Protein AF-A0A960ZBG9-F1 (afdb_monomer_lite)

Structure (mmCIF, N/CA/C/O backbone):
data_AF-A0A960ZBG9-F1
#
_entry.id   AF-A0A960ZBG9-F1
#
loop_
_atom_site.group_PDB
_atom_site.id
_atom_site.type_symbol
_atom_site.label_atom_id
_atom_site.label_alt_id
_atom_site.label_comp_id
_atom_site.label_asym_id
_atom_site.label_entity_id
_atom_site.label_seq_id
_atom_site.pdbx_PDB_ins_code
_atom_site.Cartn_x
_atom_site.Cartn_y
_atom_site.Cartn_z
_atom_site.occupancy
_atom_site.B_iso_or_equiv
_atom_site.auth_seq_id
_atom_site.auth_comp_id
_atom_site.auth_asym_id
_atom_site.auth_atom_id
_atom_site.pdbx_PDB_model_num
ATOM 1 N N . VAL A 1 1 ? 1.446 2.547 -16.700 1.00 69.19 1 VAL A N 1
ATOM 2 C CA . VAL A 1 1 ? 2.436 2.723 -15.596 1.00 69.19 1 VAL A CA 1
ATOM 3 C C . VAL A 1 1 ? 3.839 2.289 -16.000 1.00 69.19 1 VAL A C 1
ATOM 5 O O . VAL A 1 1 ? 4.696 3.155 -16.062 1.00 69.19 1 VAL A O 1
ATOM 8 N N . ALA A 1 2 ? 4.109 1.004 -16.275 1.00 80.00 2 ALA A N 1
ATOM 9 C CA . ALA A 1 2 ? 5.436 0.586 -16.768 1.00 80.00 2 ALA A CA 1
ATOM 10 C C . ALA A 1 2 ? 5.787 1.294 -18.090 1.00 80.00 2 ALA A C 1
ATOM 12 O O . ALA A 1 2 ? 6.901 1.742 -18.297 1.00 80.00 2 ALA A O 1
ATOM 13 N N . ASP A 1 3 ? 4.760 1.473 -18.903 1.00 75.12 3 ASP A N 1
ATOM 14 C CA . ASP A 1 3 ? 4.672 2.195 -20.172 1.00 75.12 3 ASP A CA 1
ATOM 15 C C . ASP A 1 3 ? 5.056 3.679 -20.002 1.00 75.12 3 ASP A C 1
ATOM 17 O O . ASP A 1 3 ? 5.880 4.193 -20.746 1.00 75.12 3 ASP A O 1
ATOM 21 N N . VAL A 1 4 ? 4.568 4.333 -18.939 1.00 78.12 4 VAL A N 1
ATOM 22 C CA . VAL A 1 4 ? 4.929 5.718 -18.570 1.00 78.12 4 VAL A CA 1
ATOM 23 C C . VAL A 1 4 ? 6.399 5.813 -18.145 1.00 78.12 4 VAL A C 1
ATOM 25 O O . VAL A 1 4 ? 7.110 6.728 -18.550 1.00 78.12 4 VAL A O 1
ATOM 28 N N . PHE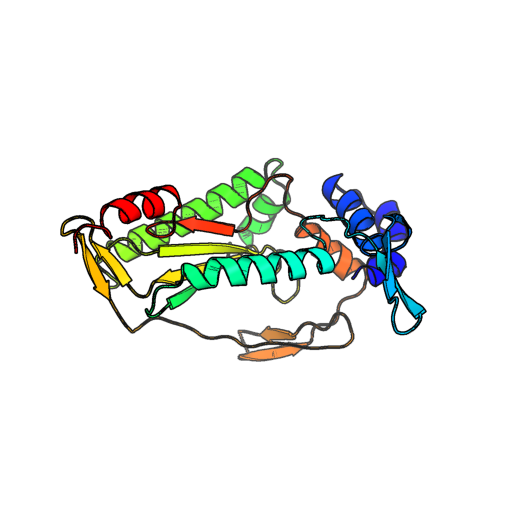 A 1 5 ? 6.896 4.831 -17.387 1.00 85.25 5 PHE A N 1
ATOM 29 C CA . PHE A 1 5 ? 8.320 4.745 -17.048 1.00 85.25 5 PHE A CA 1
ATOM 30 C C . PHE A 1 5 ? 9.215 4.355 -18.236 1.00 85.25 5 PHE A C 1
ATOM 32 O O . PHE A 1 5 ? 10.405 4.642 -18.199 1.00 85.25 5 PHE A O 1
ATOM 39 N N . ASN A 1 6 ? 8.676 3.723 -19.279 1.00 83.75 6 ASN A N 1
ATOM 40 C CA . ASN A 1 6 ? 9.404 3.458 -20.520 1.00 83.75 6 ASN A CA 1
ATOM 41 C C . ASN A 1 6 ? 9.423 4.682 -21.447 1.00 83.75 6 ASN A C 1
ATOM 43 O O . ASN A 1 6 ? 10.407 4.868 -22.150 1.00 83.75 6 ASN A O 1
ATOM 47 N N . ALA A 1 7 ? 8.372 5.508 -21.435 1.00 76.44 7 ALA A N 1
ATOM 48 C CA . ALA A 1 7 ? 8.276 6.718 -22.253 1.00 76.44 7 ALA A CA 1
ATOM 49 C C . ALA A 1 7 ? 9.038 7.923 -21.668 1.00 76.44 7 ALA A C 1
ATOM 51 O O . ALA A 1 7 ? 9.590 8.715 -22.423 1.00 76.44 7 ALA A O 1
ATOM 52 N N . SER A 1 8 ? 9.062 8.077 -20.337 1.00 80.00 8 SER A N 1
ATOM 53 C CA . SER A 1 8 ? 9.605 9.283 -19.679 1.00 80.00 8 SER A CA 1
ATOM 54 C C . SER A 1 8 ? 10.489 8.994 -18.459 1.00 80.00 8 SER A C 1
ATOM 56 O O . SER A 1 8 ? 10.972 9.923 -17.817 1.00 80.00 8 SER A O 1
ATOM 58 N N . GLY A 1 9 ? 10.701 7.724 -18.094 1.00 81.19 9 GLY A N 1
ATOM 59 C CA . GLY A 1 9 ? 11.408 7.370 -16.858 1.00 81.19 9 GLY A CA 1
ATOM 60 C C . GLY A 1 9 ? 12.891 7.734 -16.861 1.00 81.19 9 GLY A C 1
ATOM 61 O O . GLY A 1 9 ? 13.383 8.197 -15.837 1.00 81.19 9 GLY A O 1
ATOM 62 N N . ASP A 1 10 ? 13.590 7.566 -17.986 1.00 87.81 10 ASP A N 1
ATOM 63 C CA . ASP A 1 10 ? 15.030 7.848 -18.078 1.00 87.81 10 ASP A CA 1
ATOM 64 C C . ASP A 1 10 ? 15.315 9.354 -17.992 1.00 87.81 10 ASP A C 1
ATOM 66 O O . ASP A 1 10 ? 16.026 9.786 -17.086 1.00 87.81 10 ASP A O 1
ATOM 70 N N . ALA A 1 11 ? 14.633 10.168 -18.807 1.00 86.00 11 ALA A N 1
ATOM 71 C CA . ALA A 1 11 ? 14.693 11.630 -18.720 1.00 86.00 11 ALA A CA 1
ATOM 72 C C . ALA A 1 11 ? 14.321 12.152 -17.315 1.00 86.00 11 ALA A C 1
ATOM 74 O O . ALA A 1 11 ? 14.941 13.089 -16.807 1.00 86.00 11 ALA A O 1
ATOM 75 N N . TYR A 1 12 ? 13.357 11.516 -16.635 1.00 83.94 12 TYR A N 1
ATOM 76 C CA . TYR A 1 12 ? 13.023 11.866 -15.254 1.00 83.94 12 TYR A CA 1
ATOM 77 C C . TYR A 1 12 ? 14.160 11.528 -14.270 1.00 83.94 12 TYR A C 1
ATOM 79 O O . TYR A 1 12 ? 14.433 12.325 -13.372 1.00 83.94 12 TYR A O 1
ATOM 87 N N . ILE A 1 13 ? 14.835 10.380 -14.429 1.00 89.12 13 ILE A N 1
ATOM 88 C CA . ILE A 1 13 ? 15.981 9.953 -13.600 1.00 89.12 13 ILE A CA 1
ATOM 89 C C . ILE A 1 13 ? 17.200 10.867 -13.792 1.00 89.12 13 ILE A C 1
ATOM 91 O O . ILE A 1 13 ? 17.934 11.095 -12.830 1.00 89.12 13 ILE A O 1
ATOM 95 N N . GLU A 1 14 ? 17.423 11.376 -15.004 1.00 88.75 14 GLU A N 1
ATOM 96 C CA . GLU A 1 14 ? 18.525 12.294 -15.320 1.00 88.75 14 GLU A CA 1
ATOM 97 C C . GLU A 1 14 ? 18.308 13.681 -14.699 1.00 88.75 14 GLU A C 1
ATOM 99 O O . GLU A 1 14 ? 19.221 14.240 -14.091 1.00 88.75 14 GLU A O 1
ATOM 104 N N . ASN A 1 15 ? 17.082 14.209 -14.781 1.00 87.00 15 ASN A N 1
ATOM 105 C CA . ASN A 1 15 ? 16.757 15.557 -14.308 1.00 87.00 15 ASN A CA 1
ATOM 106 C C . ASN A 1 15 ? 16.434 15.647 -12.799 1.00 87.00 15 ASN A C 1
ATOM 108 O O . ASN A 1 15 ? 16.382 16.750 -12.255 1.00 87.00 15 ASN A O 1
ATOM 112 N N . HIS A 1 16 ? 16.237 14.523 -12.091 1.00 85.25 16 HIS A N 1
ATOM 113 C CA . HIS A 1 16 ? 15.811 14.524 -10.683 1.00 85.25 16 HIS A CA 1
ATOM 114 C C . HIS A 1 16 ? 16.675 13.653 -9.759 1.00 85.25 16 HIS A C 1
ATOM 116 O O . HIS A 1 16 ? 16.990 12.497 -10.037 1.00 85.25 16 HIS A O 1
ATOM 122 N N . ARG A 1 17 ? 16.971 14.173 -8.559 1.00 85.81 17 ARG A N 1
ATOM 123 C CA . ARG A 1 17 ? 17.584 13.384 -7.477 1.00 85.81 17 ARG A CA 1
ATOM 124 C C . ARG A 1 17 ? 16.552 12.425 -6.872 1.00 85.81 17 ARG A C 1
ATOM 126 O O . ARG A 1 17 ? 15.575 12.868 -6.275 1.00 85.81 17 ARG A O 1
ATOM 133 N N . LEU A 1 18 ? 16.805 11.123 -6.994 1.00 85.31 18 LEU A N 1
ATOM 134 C CA . LEU A 1 18 ? 15.946 10.040 -6.500 1.00 85.31 18 LEU A CA 1
ATOM 135 C C . LEU A 1 18 ? 16.613 9.231 -5.383 1.00 85.31 18 LEU A C 1
ATOM 137 O O . LEU A 1 18 ? 17.832 9.052 -5.384 1.00 85.31 18 LEU A O 1
ATOM 141 N N . SER A 1 19 ? 15.809 8.666 -4.477 1.00 84.25 19 SER A N 1
ATOM 142 C CA . SER A 1 19 ? 16.274 7.624 -3.552 1.00 84.25 19 SER A CA 1
ATOM 143 C C . SER A 1 19 ? 16.589 6.318 -4.295 1.00 84.25 19 SER A C 1
ATOM 145 O O . SER A 1 19 ? 16.096 6.067 -5.402 1.00 84.25 19 SER A O 1
ATOM 147 N N . CYS A 1 20 ? 17.378 5.438 -3.671 1.00 86.00 20 CYS A N 1
ATOM 148 C CA . CYS A 1 20 ? 17.663 4.123 -4.240 1.00 86.00 20 CYS A CA 1
ATOM 149 C C . CYS A 1 20 ? 16.397 3.254 -4.356 1.00 86.00 20 CYS A C 1
ATOM 151 O O . CYS A 1 20 ? 16.253 2.529 -5.339 1.00 86.00 20 CYS A O 1
ATOM 153 N N . GLU A 1 21 ? 15.431 3.368 -3.435 1.00 83.88 21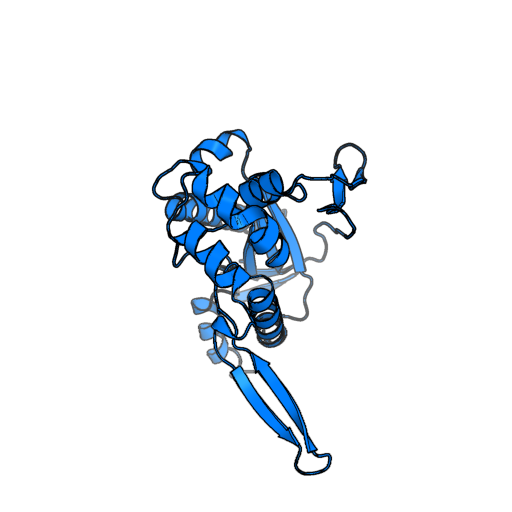 GLU A N 1
ATOM 154 C CA . GLU A 1 21 ? 14.130 2.697 -3.556 1.00 83.88 21 GLU A CA 1
ATOM 155 C C . GLU A 1 21 ? 13.264 3.272 -4.679 1.00 83.88 21 GLU A C 1
ATOM 157 O O . GLU A 1 21 ? 12.524 2.515 -5.306 1.00 83.88 21 GLU A O 1
ATOM 162 N N . GLN A 1 22 ? 13.340 4.581 -4.939 1.00 86.06 22 GLN A N 1
ATOM 163 C CA . GLN A 1 22 ? 12.615 5.228 -6.036 1.00 86.06 22 GLN A CA 1
ATOM 164 C C . GLN A 1 22 ? 13.167 4.785 -7.393 1.00 86.06 22 GLN A C 1
ATOM 166 O O . GLN A 1 22 ? 12.404 4.271 -8.210 1.00 86.06 22 GLN A O 1
ATOM 171 N N . ARG A 1 23 ? 14.489 4.881 -7.604 1.00 89.12 23 ARG A N 1
ATOM 172 C CA . ARG A 1 23 ? 15.145 4.394 -8.830 1.00 89.12 23 ARG A CA 1
ATOM 173 C C . ARG A 1 23 ? 14.877 2.899 -9.047 1.00 89.12 23 ARG A C 1
ATOM 175 O O . ARG A 1 23 ? 14.362 2.516 -10.097 1.00 89.12 23 ARG A O 1
ATOM 182 N N . LYS A 1 24 ? 15.071 2.073 -8.011 1.00 90.06 24 LYS A N 1
ATOM 183 C CA . LYS A 1 24 ? 14.762 0.636 -8.072 1.00 90.06 24 LYS A CA 1
ATOM 184 C C . LYS A 1 24 ? 13.282 0.349 -8.351 1.00 90.06 24 LYS A C 1
ATOM 186 O O . LYS A 1 24 ? 12.969 -0.629 -9.024 1.00 90.06 24 LYS A O 1
ATOM 191 N N . ALA A 1 25 ? 12.350 1.165 -7.853 1.00 88.19 25 ALA A N 1
ATOM 192 C CA . ALA A 1 25 ? 10.932 0.995 -8.163 1.00 88.19 25 ALA A CA 1
ATOM 193 C C . ALA A 1 25 ? 10.628 1.263 -9.645 1.00 88.19 25 ALA A C 1
ATOM 195 O O . ALA A 1 25 ? 9.814 0.537 -10.208 1.00 88.19 25 ALA A O 1
ATOM 196 N N . ILE A 1 26 ? 11.286 2.236 -10.283 1.00 90.25 26 ILE A N 1
ATOM 197 C CA . ILE A 1 26 ? 11.155 2.487 -11.728 1.00 90.25 26 ILE A CA 1
ATOM 198 C C . ILE A 1 26 ? 11.668 1.267 -12.510 1.00 90.25 26 ILE A C 1
ATOM 200 O O . ILE A 1 26 ? 10.910 0.651 -13.262 1.00 90.25 26 ILE A O 1
ATOM 204 N N . GLU A 1 27 ? 12.916 0.857 -12.266 1.00 91.38 27 GLU A N 1
ATOM 205 C CA . GLU A 1 27 ? 13.578 -0.283 -12.925 1.00 91.38 27 GLU A CA 1
ATOM 206 C C . GLU A 1 27 ? 12.796 -1.599 -12.763 1.00 91.38 27 GLU A C 1
ATOM 208 O O . GLU A 1 27 ? 12.490 -2.279 -13.748 1.00 91.38 27 GLU A O 1
ATOM 213 N N . ASP A 1 28 ? 12.413 -1.948 -11.528 1.00 92.44 28 ASP A N 1
ATOM 214 C CA . ASP A 1 28 ? 11.650 -3.165 -11.237 1.00 92.44 28 ASP A CA 1
ATOM 215 C C . ASP A 1 28 ? 10.264 -3.136 -11.909 1.00 92.44 28 ASP A C 1
ATOM 217 O O . ASP A 1 28 ? 9.721 -4.189 -12.242 1.00 92.44 28 ASP A O 1
ATOM 221 N N . ILE A 1 29 ? 9.645 -1.962 -12.093 1.00 91.38 29 ILE A N 1
ATOM 222 C CA . ILE A 1 29 ? 8.320 -1.851 -12.725 1.00 91.38 29 ILE A CA 1
ATOM 223 C C . ILE A 1 29 ? 8.410 -1.957 -14.250 1.00 91.38 29 ILE A C 1
ATOM 225 O O . ILE A 1 29 ? 7.579 -2.665 -14.825 1.00 91.38 29 ILE A O 1
ATOM 229 N N . ARG A 1 30 ? 9.412 -1.332 -14.886 1.00 91.88 30 ARG A N 1
ATOM 230 C CA . ARG A 1 30 ? 9.669 -1.433 -16.339 1.00 91.88 30 ARG A CA 1
ATOM 231 C C . ARG A 1 30 ? 9.882 -2.886 -16.769 1.00 91.88 30 ARG A C 1
ATOM 233 O O . ARG A 1 30 ? 9.184 -3.377 -17.650 1.00 91.88 30 ARG A O 1
ATOM 240 N N . ASN A 1 31 ? 10.749 -3.606 -16.056 1.00 93.00 31 ASN A N 1
ATOM 241 C CA . ASN A 1 31 ? 11.089 -5.006 -16.336 1.00 93.00 31 ASN A CA 1
ATOM 242 C C . ASN A 1 31 ? 10.015 -6.026 -15.887 1.00 93.00 31 ASN A C 1
ATOM 244 O O . ASN A 1 31 ? 10.172 -7.235 -16.061 1.00 93.00 31 ASN A O 1
ATOM 248 N N . CYS A 1 32 ? 8.914 -5.603 -15.254 1.00 92.69 32 CYS A N 1
ATOM 249 C CA . CYS A 1 32 ? 7.975 -6.553 -14.656 1.00 92.69 32 CYS A CA 1
ATOM 250 C C . CYS A 1 32 ? 7.128 -7.294 -15.706 1.00 92.69 32 CYS A C 1
ATOM 252 O O . CYS A 1 32 ? 6.232 -6.699 -16.318 1.00 92.69 32 CYS A O 1
ATOM 254 N N . ARG A 1 33 ? 7.292 -8.627 -15.767 1.00 90.00 33 ARG A N 1
ATOM 255 C CA . ARG A 1 33 ? 6.692 -9.539 -16.761 1.00 90.00 33 ARG A CA 1
ATOM 256 C C . ARG A 1 33 ? 7.227 -9.307 -18.186 1.00 90.00 33 ARG A C 1
ATOM 258 O O . ARG A 1 33 ? 6.455 -9.371 -19.135 1.00 90.00 33 ARG A O 1
ATOM 265 N N . THR A 1 34 ? 8.529 -9.045 -18.324 1.00 90.44 34 THR A N 1
ATOM 266 C CA . THR A 1 34 ? 9.253 -9.030 -19.610 1.00 90.44 34 THR A CA 1
ATOM 267 C C . THR A 1 34 ? 10.366 -10.086 -19.620 1.00 90.44 34 THR A C 1
ATOM 269 O O . THR A 1 34 ? 10.712 -10.646 -18.575 1.00 90.44 34 THR A O 1
ATOM 272 N N . ALA A 1 35 ? 10.961 -10.336 -20.791 1.00 90.50 35 ALA A N 1
ATOM 273 C CA . ALA A 1 35 ? 12.082 -11.266 -20.953 1.00 90.50 35 ALA A CA 1
ATOM 274 C C . ALA A 1 35 ? 13.315 -10.914 -20.092 1.00 90.50 35 ALA A C 1
ATOM 276 O O . ALA A 1 35 ? 14.072 -11.809 -19.727 1.00 90.50 35 ALA A O 1
ATOM 277 N N . ASN A 1 36 ? 13.479 -9.646 -19.692 1.00 90.50 36 ASN A N 1
ATOM 278 C CA . ASN A 1 36 ? 14.572 -9.155 -18.840 1.00 90.50 36 ASN A CA 1
ATOM 279 C C . ASN A 1 36 ? 14.649 -9.841 -17.461 1.00 90.50 36 ASN A C 1
ATOM 281 O O . ASN A 1 36 ? 15.691 -9.791 -16.816 1.00 90.50 36 ASN A O 1
ATOM 285 N N . LEU A 1 37 ? 13.562 -10.467 -16.992 1.00 90.62 37 LEU A N 1
ATOM 286 C CA . LEU A 1 37 ? 13.527 -11.240 -15.740 1.00 90.62 37 LEU A CA 1
ATOM 287 C C . LEU A 1 37 ? 13.526 -12.764 -15.973 1.00 90.62 37 LEU A C 1
ATOM 289 O O . LEU A 1 37 ? 13.327 -13.540 -15.034 1.00 90.62 37 LEU A O 1
ATOM 293 N N . GLY A 1 38 ? 13.693 -13.205 -17.222 1.00 91.38 38 GLY A N 1
ATOM 294 C CA . GLY A 1 38 ? 13.449 -14.580 -17.647 1.00 91.38 38 GLY A CA 1
ATOM 295 C C . GLY A 1 38 ? 11.969 -14.976 -17.566 1.00 91.38 38 GLY A C 1
ATOM 296 O O . GLY A 1 38 ? 11.085 -14.179 -17.235 1.00 91.38 38 GLY A O 1
ATOM 297 N N . GLY A 1 39 ? 11.685 -16.240 -17.858 1.00 90.94 39 GLY A N 1
ATOM 298 C CA . GLY A 1 39 ? 10.338 -16.800 -17.820 1.00 90.94 39 GLY A CA 1
ATOM 299 C C . GLY A 1 39 ? 10.348 -18.320 -17.876 1.00 90.94 39 GLY A C 1
ATOM 300 O O . GLY A 1 39 ? 11.410 -18.939 -17.907 1.00 90.94 39 GLY A O 1
ATOM 301 N N . HIS A 1 40 ? 9.154 -18.902 -17.897 1.00 91.12 40 HIS A N 1
ATOM 302 C CA . HIS A 1 40 ? 8.946 -20.338 -18.043 1.00 91.12 40 HIS A CA 1
ATOM 303 C C . HIS A 1 40 ? 8.127 -20.619 -19.300 1.00 91.12 40 HIS A C 1
ATOM 305 O O . HIS A 1 40 ? 7.125 -19.948 -19.546 1.00 91.12 40 HIS A O 1
ATOM 311 N N . THR A 1 41 ? 8.548 -21.622 -20.064 1.00 91.19 41 THR A N 1
ATOM 312 C CA . THR A 1 41 ? 7.869 -22.064 -21.283 1.00 91.19 41 THR A CA 1
ATOM 313 C C . THR A 1 41 ? 7.004 -23.279 -20.963 1.00 91.19 41 THR A C 1
ATOM 315 O O . THR A 1 41 ? 7.521 -24.289 -20.487 1.00 91.19 41 THR A O 1
ATOM 318 N N . THR A 1 42 ? 5.699 -23.194 -21.221 1.00 90.75 42 THR A N 1
ATOM 319 C CA . THR A 1 42 ? 4.743 -24.287 -20.992 1.00 90.75 42 THR A CA 1
ATOM 320 C C . THR A 1 42 ? 4.276 -24.830 -22.337 1.00 90.75 42 THR A C 1
ATOM 322 O O . THR A 1 42 ? 3.590 -24.127 -23.071 1.00 90.75 42 THR A O 1
ATOM 325 N N . HIS A 1 43 ? 4.631 -26.073 -22.662 1.00 94.38 43 HIS A N 1
ATOM 326 C CA . HIS A 1 43 ? 4.179 -26.751 -23.879 1.00 94.38 43 HIS A CA 1
ATOM 327 C C . HIS A 1 43 ? 2.981 -27.659 -23.571 1.00 94.38 43 HIS A C 1
ATOM 329 O O . HIS A 1 43 ? 3.096 -28.581 -22.761 1.00 94.38 43 HIS A O 1
ATOM 335 N N . CYS A 1 44 ? 1.843 -27.438 -24.230 1.00 90.00 44 CYS A N 1
ATOM 336 C CA . CYS A 1 44 ? 0.685 -28.321 -24.115 1.00 90.00 44 CYS A CA 1
ATOM 337 C C . CYS A 1 44 ? 0.876 -29.581 -24.985 1.00 90.00 44 CYS A C 1
ATOM 339 O O . CYS A 1 44 ? 0.894 -29.461 -26.212 1.00 90.00 44 CYS A O 1
ATOM 341 N N . PRO A 1 45 ? 0.963 -30.797 -24.407 1.00 88.94 45 PRO A N 1
ATOM 342 C CA . PRO A 1 45 ? 1.213 -32.018 -25.179 1.00 88.94 45 PRO A CA 1
ATOM 343 C C . PRO A 1 45 ? 0.064 -32.390 -26.130 1.00 88.94 45 PRO A C 1
ATOM 345 O O . PRO A 1 45 ? 0.290 -33.121 -27.086 1.00 88.94 45 PRO A O 1
ATOM 348 N N . THR A 1 46 ? -1.153 -31.891 -25.890 1.00 90.81 46 THR A N 1
ATOM 349 C CA . THR A 1 46 ? -2.356 -32.261 -26.656 1.00 90.81 46 THR A CA 1
ATOM 350 C C . THR A 1 46 ? -2.594 -31.380 -27.886 1.00 90.81 46 THR A C 1
ATOM 352 O O . THR A 1 46 ? -3.193 -31.839 -28.852 1.00 90.81 46 THR A O 1
ATOM 355 N N . CYS A 1 47 ? -2.162 -30.114 -27.863 1.00 92.62 47 CYS A N 1
ATOM 356 C CA . CYS A 1 47 ? -2.418 -29.156 -28.952 1.00 92.62 47 CYS A CA 1
ATOM 357 C C . CYS A 1 47 ? -1.176 -28.391 -29.439 1.00 92.62 47 CYS A C 1
ATOM 359 O O . CYS A 1 47 ? -1.311 -27.494 -30.267 1.00 92.62 47 CYS A O 1
ATOM 361 N N . GLY A 1 48 ? 0.019 -28.696 -28.921 1.00 90.12 48 GLY A N 1
ATOM 362 C CA . GLY A 1 48 ? 1.282 -28.076 -29.341 1.00 90.12 48 GLY A CA 1
ATOM 363 C C . GLY A 1 48 ? 1.441 -26.594 -28.976 1.00 90.12 48 GLY A C 1
ATOM 364 O O . GLY A 1 48 ? 2.469 -25.999 -29.289 1.00 90.12 48 GLY A O 1
ATOM 365 N N . ILE A 1 49 ? 0.452 -25.977 -28.316 1.00 92.88 49 ILE A N 1
ATOM 366 C CA . ILE A 1 49 ? 0.518 -24.569 -27.909 1.00 92.88 49 ILE A CA 1
ATOM 367 C C . ILE A 1 49 ? 1.642 -24.378 -26.887 1.00 92.88 49 ILE A C 1
ATOM 369 O O . ILE A 1 49 ? 1.707 -25.080 -25.874 1.00 92.88 49 ILE A O 1
ATOM 373 N N . ILE A 1 50 ? 2.489 -23.386 -27.153 1.00 90.81 50 ILE A N 1
ATOM 374 C CA . ILE A 1 50 ? 3.585 -22.949 -26.292 1.00 90.81 50 ILE A CA 1
ATOM 375 C C . ILE A 1 50 ? 3.198 -21.609 -25.651 1.00 90.81 50 ILE A C 1
ATOM 377 O O . ILE A 1 50 ? 3.107 -20.598 -26.343 1.00 90.81 50 ILE A O 1
ATOM 381 N N . ASP A 1 51 ? 2.993 -21.595 -24.332 1.00 90.50 51 ASP A N 1
ATOM 382 C CA . ASP A 1 51 ? 2.874 -20.366 -23.529 1.00 90.50 51 ASP A CA 1
ATOM 383 C C . ASP A 1 51 ? 4.241 -19.941 -22.971 1.00 90.50 51 ASP A C 1
ATOM 385 O O . ASP A 1 51 ? 5.045 -20.789 -22.577 1.00 90.50 51 ASP A O 1
ATOM 389 N N . ILE A 1 52 ? 4.491 -18.629 -22.886 1.00 90.81 52 ILE A N 1
ATOM 390 C CA . ILE A 1 52 ? 5.709 -18.060 -22.289 1.00 90.81 52 ILE A CA 1
ATOM 391 C C . ILE A 1 52 ? 5.328 -17.140 -21.125 1.00 90.81 52 ILE A C 1
ATOM 393 O O . ILE A 1 52 ? 5.011 -15.959 -21.278 1.00 90.81 52 ILE A O 1
ATOM 397 N N . SER A 1 53 ? 5.432 -17.683 -19.917 1.00 89.00 53 SER A N 1
ATOM 398 C CA . SER A 1 53 ? 5.083 -17.009 -18.671 1.00 89.00 53 SER A CA 1
ATOM 399 C C . SER A 1 53 ? 6.300 -16.306 -18.050 1.00 89.00 53 SER A C 1
ATOM 401 O O . SER A 1 53 ? 7.054 -16.891 -17.267 1.00 89.00 53 SER A O 1
ATOM 403 N N . TYR A 1 54 ? 6.496 -15.021 -18.373 1.00 93.00 54 TYR A N 1
ATOM 404 C CA . TYR A 1 54 ? 7.595 -14.195 -17.839 1.00 93.00 54 TYR A CA 1
ATOM 405 C C . TYR A 1 54 ? 7.519 -13.934 -16.329 1.00 93.00 54 TYR A C 1
ATOM 407 O O . TYR A 1 54 ? 6.440 -13.816 -15.738 1.00 93.00 54 TYR A O 1
ATOM 415 N N . ASN A 1 55 ? 8.679 -13.757 -15.698 1.00 91.31 55 ASN A N 1
ATOM 416 C CA . ASN A 1 55 ? 8.807 -13.549 -14.259 1.00 91.31 55 ASN A CA 1
ATOM 417 C C . ASN A 1 55 ? 8.307 -12.180 -13.773 1.00 91.31 55 ASN A C 1
ATOM 419 O O . ASN A 1 55 ? 8.347 -11.157 -14.455 1.00 91.31 55 ASN A O 1
ATOM 423 N N . SER A 1 56 ? 7.829 -12.155 -12.529 1.00 91.19 56 SER A N 1
ATOM 424 C CA . SER A 1 56 ? 7.439 -10.927 -11.828 1.00 91.19 56 SER A CA 1
ATOM 425 C C . SER A 1 56 ? 8.634 -10.303 -11.100 1.00 91.19 56 SER A C 1
ATOM 427 O O . SER A 1 56 ? 9.338 -11.035 -10.407 1.00 91.19 56 SER A O 1
ATOM 429 N N . CYS A 1 57 ? 8.775 -8.974 -11.094 1.00 91.44 57 CYS A N 1
ATOM 430 C CA . CYS A 1 57 ? 9.830 -8.285 -10.324 1.00 91.44 57 CYS A CA 1
ATOM 431 C C . CYS A 1 57 ? 9.669 -8.386 -8.795 1.00 91.44 57 CYS A C 1
ATOM 433 O O . CYS A 1 57 ? 10.563 -8.020 -8.040 1.00 91.44 57 CYS A O 1
ATOM 435 N N . ARG A 1 58 ? 8.501 -8.840 -8.316 1.00 88.06 58 ARG A N 1
ATOM 436 C CA . ARG A 1 58 ? 8.106 -8.986 -6.900 1.00 88.06 58 ARG A CA 1
ATOM 437 C C . ARG A 1 58 ? 8.081 -7.681 -6.077 1.00 88.06 58 ARG A C 1
ATOM 439 O O . ARG A 1 58 ? 7.538 -7.724 -4.966 1.00 88.06 58 ARG A O 1
ATOM 446 N N . ASN A 1 59 ? 8.565 -6.549 -6.602 1.00 87.56 59 ASN A N 1
ATOM 447 C CA . ASN A 1 59 ? 8.633 -5.244 -5.932 1.00 87.56 59 ASN A CA 1
ATOM 448 C C . ASN A 1 59 ? 7.280 -4.822 -5.321 1.00 87.56 59 ASN A C 1
ATOM 450 O O . ASN A 1 59 ? 6.212 -4.985 -5.916 1.00 87.56 59 ASN A O 1
ATOM 454 N N . ARG A 1 60 ? 7.340 -4.272 -4.102 1.00 81.88 60 ARG A N 1
ATOM 455 C CA . ARG A 1 60 ? 6.194 -3.860 -3.273 1.00 81.88 60 ARG A CA 1
ATOM 456 C C . ARG A 1 60 ? 5.350 -2.707 -3.839 1.00 81.88 60 ARG A C 1
ATOM 458 O O . ARG A 1 60 ? 4.232 -2.509 -3.370 1.00 81.88 60 ARG A O 1
ATOM 465 N N . ASN A 1 61 ? 5.889 -1.942 -4.785 1.00 83.81 61 ASN A N 1
ATOM 466 C CA . ASN A 1 61 ? 5.242 -0.788 -5.414 1.00 83.81 61 ASN A CA 1
ATOM 467 C C . ASN A 1 61 ? 4.747 -1.097 -6.836 1.00 83.81 61 ASN A C 1
ATOM 469 O O . ASN A 1 61 ? 3.999 -0.308 -7.400 1.00 83.81 61 ASN A O 1
ATOM 473 N N . CYS A 1 62 ? 5.117 -2.247 -7.411 1.00 85.31 62 CYS A N 1
ATOM 474 C CA . CYS A 1 62 ? 4.689 -2.633 -8.752 1.00 85.31 62 CYS A CA 1
ATOM 475 C C . CYS A 1 62 ? 3.195 -3.009 -8.784 1.00 85.31 62 CYS A C 1
ATOM 477 O O . CYS A 1 62 ? 2.828 -3.993 -8.134 1.00 85.31 62 CYS A O 1
ATOM 479 N N . PRO A 1 63 ? 2.336 -2.334 -9.580 1.00 79.88 63 PRO A N 1
ATOM 480 C CA . PRO A 1 63 ? 0.907 -2.653 -9.637 1.00 79.88 63 PRO A CA 1
ATOM 481 C C . PRO A 1 63 ? 0.623 -4.092 -10.097 1.00 79.88 63 PRO A C 1
ATOM 483 O O . PRO A 1 63 ? -0.169 -4.785 -9.457 1.00 79.88 63 PRO A O 1
ATOM 486 N N . LYS A 1 64 ? 1.340 -4.586 -11.126 1.00 81.12 64 LYS A N 1
ATOM 487 C CA . LYS A 1 64 ? 1.222 -5.974 -11.629 1.00 81.12 64 LYS A CA 1
ATOM 488 C C . LYS A 1 64 ? 1.452 -7.003 -10.505 1.00 81.12 64 LYS A C 1
ATOM 490 O O . LYS A 1 64 ? 0.681 -7.948 -10.349 1.00 81.12 64 LYS A O 1
ATOM 495 N N . CYS A 1 65 ? 2.489 -6.801 -9.683 1.00 84.44 65 CYS A N 1
ATOM 496 C CA . CYS A 1 65 ? 2.797 -7.673 -8.541 1.00 84.44 65 CYS A CA 1
ATOM 497 C C . CYS A 1 65 ? 1.839 -7.463 -7.358 1.00 84.44 65 CYS A C 1
ATOM 499 O O . CYS A 1 65 ? 1.458 -8.421 -6.681 1.00 84.44 65 CYS A O 1
ATOM 501 N N . GLY A 1 66 ? 1.465 -6.209 -7.094 1.00 77.00 66 GLY A N 1
ATOM 502 C CA . GLY A 1 66 ? 0.576 -5.809 -6.009 1.00 77.00 66 GLY A CA 1
ATOM 503 C C . GLY A 1 66 ? -0.821 -6.403 -6.153 1.00 77.00 66 GLY A C 1
ATOM 504 O O . GLY A 1 66 ? -1.365 -6.895 -5.169 1.00 77.00 66 GLY A O 1
ATOM 505 N N . PHE A 1 67 ? -1.366 -6.453 -7.373 1.00 72.75 67 PHE A N 1
ATOM 506 C CA . PHE A 1 67 ? -2.669 -7.062 -7.648 1.00 72.75 67 PHE A CA 1
ATOM 507 C C . PHE A 1 67 ? -2.702 -8.555 -7.287 1.00 72.75 67 PHE A C 1
ATOM 509 O O . PHE A 1 67 ? -3.542 -8.982 -6.497 1.00 72.75 67 PHE A O 1
ATOM 516 N N . GLN A 1 68 ? -1.736 -9.347 -7.767 1.00 72.06 68 GLN A N 1
ATOM 517 C CA . GLN A 1 68 ? -1.666 -10.783 -7.457 1.00 72.06 68 GLN A CA 1
ATOM 518 C C . GLN A 1 68 ? -1.476 -11.043 -5.949 1.00 72.06 68 GLN A C 1
ATOM 520 O O . GLN A 1 68 ? -2.082 -11.963 -5.395 1.00 72.06 68 GLN A O 1
ATOM 525 N N . LYS A 1 69 ? -0.697 -10.198 -5.255 1.00 76.06 69 LYS A N 1
ATOM 526 C CA . LYS A 1 69 ? -0.562 -10.237 -3.787 1.00 76.06 69 LYS A CA 1
ATOM 527 C C . LYS A 1 69 ? -1.868 -9.853 -3.072 1.00 76.06 69 LYS A C 1
ATOM 529 O O . LYS A 1 69 ? -2.234 -10.526 -2.11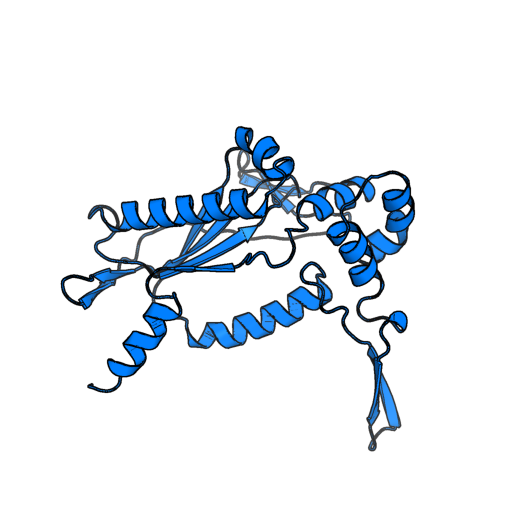2 1.00 76.06 69 LYS A O 1
ATOM 534 N N . LYS A 1 70 ? -2.601 -8.842 -3.559 1.00 71.38 70 LYS A N 1
ATOM 535 C CA . LYS A 1 70 ? -3.914 -8.413 -3.035 1.00 71.38 70 LYS A CA 1
ATOM 536 C C . LYS A 1 70 ? -4.957 -9.526 -3.146 1.00 71.38 70 LYS A C 1
ATOM 538 O O . LYS A 1 70 ? -5.639 -9.788 -2.164 1.00 71.38 70 LYS A O 1
ATOM 543 N N . ILE A 1 71 ? -5.053 -10.213 -4.288 1.00 70.50 71 ILE A N 1
ATOM 544 C CA . ILE A 1 71 ? -6.000 -11.327 -4.476 1.00 70.50 71 ILE A CA 1
ATOM 545 C C . ILE A 1 71 ? -5.700 -12.484 -3.510 1.00 70.50 71 ILE A C 1
ATOM 547 O O . ILE A 1 71 ? -6.610 -12.961 -2.833 1.00 70.50 71 ILE A O 1
ATOM 551 N N . LYS A 1 72 ? -4.428 -12.887 -3.358 1.00 74.94 72 LYS A N 1
ATOM 552 C CA . LYS A 1 72 ? -4.051 -13.915 -2.368 1.00 74.94 72 LYS A CA 1
ATOM 553 C C . LYS A 1 72 ? -4.354 -13.471 -0.931 1.00 74.94 72 LYS A C 1
ATOM 555 O O . LYS A 1 72 ? -4.916 -14.246 -0.164 1.00 74.94 72 LYS A O 1
ATOM 560 N N . TRP A 1 73 ? -4.044 -12.222 -0.575 1.00 73.94 73 TRP A N 1
ATOM 561 C CA . TRP A 1 73 ? -4.359 -11.660 0.745 1.00 73.94 73 TRP A CA 1
ATOM 562 C C . TRP A 1 73 ? -5.869 -11.646 1.030 1.00 73.94 73 TRP A C 1
ATOM 564 O O . TRP A 1 73 ? -6.275 -12.076 2.106 1.00 73.94 73 TRP A O 1
ATOM 574 N N . LEU A 1 74 ? -6.700 -11.247 0.059 1.00 67.88 74 LEU A N 1
ATOM 575 C CA . LEU A 1 74 ? -8.165 -11.296 0.164 1.00 67.88 74 LEU A CA 1
ATOM 576 C C . LEU A 1 74 ? -8.674 -12.728 0.383 1.00 67.88 74 LEU A C 1
ATOM 578 O O . LEU A 1 74 ? -9.530 -12.938 1.238 1.00 67.88 74 LEU A O 1
ATOM 582 N N . TYR A 1 75 ? -8.131 -13.715 -0.337 1.00 68.50 75 TYR A N 1
ATOM 583 C CA . TYR A 1 75 ? -8.519 -15.120 -0.172 1.00 68.50 75 TYR A CA 1
ATOM 584 C C . TYR A 1 75 ? -8.199 -15.662 1.229 1.00 68.50 75 TYR A C 1
ATOM 586 O O . TYR A 1 75 ? -9.031 -16.343 1.826 1.00 68.50 75 TYR A O 1
ATOM 594 N N . HIS A 1 76 ? -7.029 -15.324 1.785 1.00 68.56 76 HIS A N 1
ATOM 595 C CA . HIS A 1 76 ? -6.705 -15.669 3.172 1.00 68.56 76 HIS A CA 1
ATOM 596 C C . HIS A 1 76 ? -7.626 -14.939 4.159 1.00 68.56 76 HIS A C 1
ATOM 598 O O . HIS A 1 76 ? -8.268 -15.592 4.976 1.00 68.56 76 HIS A O 1
ATOM 604 N N . ARG A 1 77 ? -7.760 -13.610 4.041 1.00 66.81 77 ARG A N 1
ATOM 605 C CA . ARG A 1 77 ? -8.567 -12.796 4.965 1.00 66.81 77 ARG A CA 1
ATOM 606 C C . ARG A 1 77 ? -10.057 -13.108 4.930 1.00 66.81 77 ARG A C 1
ATOM 608 O O . ARG A 1 77 ? -10.696 -12.941 5.958 1.00 66.81 77 ARG A O 1
ATOM 615 N N . LYS A 1 78 ? -10.612 -13.627 3.826 1.00 62.16 78 LYS A N 1
ATOM 616 C CA . LYS A 1 78 ? -12.017 -14.079 3.769 1.00 62.16 78 LYS A CA 1
ATOM 617 C C . LYS A 1 78 ? -12.341 -15.150 4.827 1.00 62.16 78 LYS A C 1
ATOM 619 O O . LYS A 1 78 ? -13.496 -15.266 5.211 1.00 62.16 78 LYS A O 1
ATOM 624 N N . LYS A 1 79 ? -11.343 -15.898 5.320 1.00 61.16 79 LYS A N 1
ATOM 625 C CA . LYS A 1 79 ? -11.506 -16.876 6.412 1.00 61.16 79 LYS A CA 1
ATOM 626 C C . LYS A 1 79 ? -11.516 -16.256 7.817 1.00 61.16 79 LYS A C 1
ATOM 628 O O . LYS A 1 79 ? -11.922 -16.925 8.755 1.00 61.16 79 LYS A O 1
ATOM 633 N N . ASP A 1 80 ? -11.072 -15.006 7.948 1.00 62.12 80 ASP A N 1
ATOM 634 C CA . ASP A 1 80 ? -10.953 -14.272 9.217 1.00 62.12 80 ASP A CA 1
ATOM 635 C C . ASP A 1 80 ? -12.041 -13.193 9.388 1.00 62.12 80 ASP A C 1
ATOM 637 O O . ASP A 1 80 ? -12.039 -12.453 10.372 1.00 62.12 80 ASP A O 1
ATOM 641 N N . VAL A 1 81 ? -12.944 -13.060 8.410 1.00 62.97 81 VAL A N 1
ATOM 642 C CA . VAL A 1 81 ? -14.096 -12.153 8.479 1.00 62.97 81 VAL A CA 1
ATOM 643 C C . VAL A 1 81 ? -15.169 -12.794 9.353 1.00 62.97 81 VAL A C 1
ATOM 645 O O . VAL A 1 81 ? -15.640 -13.893 9.066 1.00 62.97 81 VAL A O 1
ATOM 648 N N . LEU A 1 82 ? -15.562 -12.088 10.409 1.00 64.31 82 LEU A N 1
ATOM 649 C CA . LEU A 1 82 ? -16.677 -12.468 11.270 1.00 64.31 82 LEU A CA 1
ATOM 650 C C . LEU A 1 82 ? -18.007 -12.081 10.591 1.00 64.31 82 LEU A C 1
ATOM 652 O O . LEU A 1 82 ? -18.033 -11.100 9.845 1.00 64.31 82 LEU A O 1
ATOM 656 N N . PRO A 1 83 ? -19.118 -12.798 10.833 1.00 60.84 83 PRO A N 1
ATOM 657 C CA . PRO A 1 83 ? -20.425 -12.491 10.246 1.00 60.84 83 PRO A CA 1
ATOM 658 C C . PRO A 1 83 ? -21.102 -11.320 10.984 1.00 60.84 83 PRO A C 1
ATOM 660 O O . PRO A 1 83 ? -22.135 -11.485 11.624 1.00 60.84 83 PRO A O 1
ATOM 663 N N . ILE A 1 84 ? -20.473 -10.145 10.943 1.00 61.19 84 ILE A N 1
ATOM 664 C CA . ILE A 1 84 ? -20.862 -8.936 11.681 1.00 61.19 84 ILE A CA 1
ATOM 665 C C . ILE A 1 84 ? -20.767 -7.701 10.781 1.00 61.19 84 ILE A C 1
ATOM 667 O O . ILE A 1 84 ? -20.060 -7.710 9.771 1.00 61.19 84 ILE A O 1
ATOM 671 N N . THR A 1 85 ? -21.436 -6.619 11.169 1.00 58.59 85 THR A N 1
ATOM 672 C CA . THR A 1 85 ? -21.298 -5.304 10.530 1.00 58.59 85 THR A CA 1
ATOM 673 C C . THR A 1 85 ? -19.841 -4.817 10.610 1.00 58.59 85 THR A C 1
ATOM 675 O O . THR A 1 85 ? -19.152 -5.054 11.603 1.00 58.59 85 THR A O 1
ATOM 678 N N . TYR A 1 86 ? -19.349 -4.135 9.570 1.00 60.38 86 TYR A N 1
ATOM 679 C CA . TYR A 1 86 ? -18.016 -3.517 9.541 1.00 60.38 86 TYR A CA 1
ATOM 680 C C . TYR A 1 86 ? -18.106 -2.063 9.072 1.00 60.38 86 TYR A C 1
ATOM 682 O O . TYR A 1 86 ? -18.816 -1.758 8.115 1.00 60.38 86 TYR A O 1
ATOM 690 N N . TYR A 1 87 ? -17.320 -1.185 9.694 1.00 63.25 87 TYR A N 1
ATOM 691 C CA . TYR A 1 87 ? -17.301 0.249 9.411 1.00 63.25 87 TYR A CA 1
ATOM 692 C C . TYR A 1 87 ? -15.986 0.691 8.778 1.00 63.25 87 TYR A C 1
ATOM 694 O O . TYR A 1 87 ? -14.912 0.208 9.141 1.00 63.25 87 TYR A O 1
ATOM 702 N N . HIS A 1 88 ? -16.065 1.625 7.829 1.00 64.12 88 HIS A N 1
ATOM 703 C CA . HIS A 1 88 ? -14.906 2.168 7.122 1.00 64.12 88 HIS A CA 1
ATOM 704 C C . HIS A 1 88 ? -14.653 3.609 7.563 1.00 64.12 88 HIS A C 1
ATOM 706 O O . HIS A 1 88 ? -15.287 4.543 7.083 1.00 64.12 88 HIS A O 1
ATOM 712 N N . VAL A 1 89 ? -13.705 3.779 8.482 1.00 66.56 89 VAL A N 1
ATOM 713 C CA . VAL A 1 89 ? -13.291 5.091 8.995 1.00 66.56 89 VAL A CA 1
ATOM 714 C C . VAL A 1 89 ? -11.987 5.499 8.314 1.00 66.56 89 VAL A C 1
ATOM 716 O O . VAL A 1 89 ? -11.107 4.664 8.097 1.00 66.56 89 VAL A O 1
ATOM 719 N N . VAL A 1 90 ? -11.836 6.775 7.963 1.00 73.06 90 VAL A N 1
ATOM 720 C CA . VAL A 1 90 ? -10.622 7.295 7.318 1.00 73.06 90 VAL A CA 1
ATOM 721 C C . VAL A 1 90 ? -10.039 8.418 8.161 1.00 73.06 90 VAL A C 1
ATOM 723 O O . VAL A 1 90 ? -10.722 9.393 8.457 1.00 73.06 90 VAL A O 1
ATOM 726 N N . PHE A 1 91 ? -8.771 8.275 8.533 1.00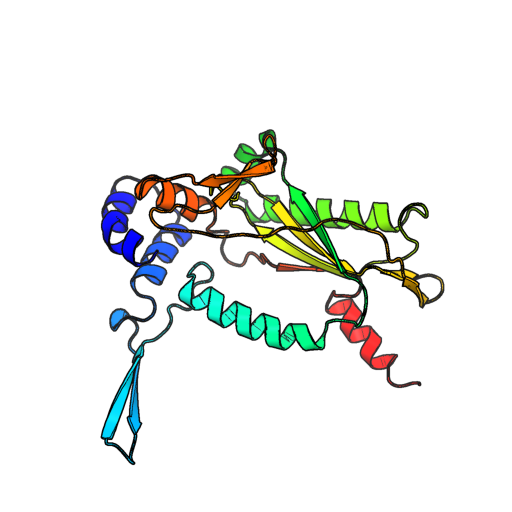 76.25 91 PHE A N 1
ATOM 727 C CA . PHE A 1 91 ? -8.015 9.295 9.252 1.00 76.25 91 PHE A CA 1
ATOM 728 C C . PHE A 1 91 ? -7.028 9.938 8.288 1.00 76.25 91 PHE A C 1
ATOM 730 O O . PHE A 1 91 ? -6.144 9.249 7.785 1.00 76.25 91 PHE A O 1
ATOM 737 N N . THR A 1 92 ? -7.173 11.236 8.044 1.00 78.62 92 THR A N 1
ATOM 738 C CA . THR A 1 92 ? -6.289 12.030 7.180 1.00 78.62 92 THR A CA 1
ATOM 739 C C . THR A 1 92 ? -5.305 12.830 8.031 1.00 78.62 92 THR A C 1
ATOM 741 O O . THR A 1 92 ? -5.669 13.348 9.086 1.00 78.62 92 THR A O 1
ATOM 744 N N . LEU A 1 93 ? -4.053 12.918 7.584 1.00 84.56 93 LEU A N 1
ATOM 745 C CA . LEU A 1 93 ? -3.044 13.798 8.164 1.00 84.56 93 LEU A CA 1
ATOM 746 C C . LEU A 1 93 ? -3.343 15.260 7.765 1.00 84.56 93 LEU A C 1
ATOM 748 O O . LEU A 1 93 ? -3.517 15.508 6.571 1.00 84.56 93 LEU A O 1
ATOM 752 N N . PRO A 1 94 ? -3.374 16.220 8.710 1.00 80.81 94 PRO A N 1
ATOM 753 C CA . PRO A 1 94 ? -3.474 17.648 8.396 1.00 80.81 94 PRO A CA 1
ATOM 754 C C . PRO A 1 94 ? -2.363 18.103 7.439 1.00 80.81 94 PRO A C 1
ATOM 756 O O . PRO A 1 94 ? -1.211 17.673 7.566 1.00 80.81 94 PRO A O 1
ATOM 759 N N . GLU A 1 95 ? -2.697 18.950 6.463 1.00 81.56 95 GLU A N 1
ATOM 760 C CA . GLU A 1 95 ? -1.789 19.266 5.353 1.00 81.56 95 GLU A CA 1
ATOM 761 C C . GLU A 1 95 ? -0.575 20.100 5.793 1.00 81.56 95 GLU A C 1
ATOM 763 O O . GLU A 1 95 ? 0.492 20.019 5.184 1.00 81.56 95 GLU A O 1
ATOM 768 N N . GLU A 1 96 ? -0.686 20.796 6.923 1.00 84.00 96 GLU A N 1
ATOM 769 C CA . GLU A 1 96 ? 0.386 21.515 7.614 1.00 84.00 96 GLU A CA 1
ATOM 770 C C . GLU A 1 96 ? 1.523 20.577 8.063 1.00 84.00 96 GLU A C 1
ATOM 772 O O . GLU A 1 96 ? 2.674 20.994 8.186 1.00 84.00 96 GLU A O 1
ATOM 777 N N . LEU A 1 97 ? 1.223 19.287 8.272 1.00 87.00 97 LEU A N 1
ATOM 778 C CA . LEU A 1 97 ? 2.199 18.260 8.647 1.00 87.00 97 LEU A CA 1
ATOM 779 C C . LEU A 1 97 ? 2.802 17.530 7.434 1.00 87.00 97 LEU A C 1
ATOM 781 O O . LEU A 1 97 ? 3.749 16.754 7.602 1.00 87.00 97 LEU A O 1
ATOM 785 N N . ASN A 1 98 ? 2.322 17.783 6.210 1.00 86.75 98 ASN A N 1
ATOM 786 C CA . ASN A 1 98 ? 2.862 17.153 5.001 1.00 86.75 98 ASN A CA 1
ATOM 787 C C . ASN A 1 98 ? 4.370 17.405 4.795 1.00 86.75 98 ASN A C 1
ATOM 789 O O . ASN A 1 98 ? 5.072 16.433 4.501 1.00 86.75 98 ASN A O 1
ATOM 793 N N . PRO A 1 99 ? 4.922 18.624 4.992 1.00 87.56 99 PRO A N 1
ATOM 794 C CA . PRO A 1 99 ? 6.363 18.855 4.873 1.00 87.56 99 PRO A CA 1
ATOM 795 C C . PRO A 1 99 ? 7.172 18.014 5.866 1.00 87.56 99 PRO A C 1
ATOM 797 O O . PRO A 1 99 ? 8.191 17.433 5.497 1.00 87.56 99 PRO A O 1
ATOM 800 N N . LEU A 1 100 ? 6.687 17.871 7.105 1.00 87.44 100 LEU A N 1
ATOM 801 C CA . LEU A 1 100 ? 7.339 17.045 8.122 1.00 87.44 100 LEU A CA 1
ATOM 802 C C . LEU A 1 100 ? 7.341 15.562 7.718 1.00 87.44 100 LEU A C 1
ATOM 804 O O . LEU A 1 100 ? 8.360 14.890 7.843 1.00 87.44 100 LEU A O 1
ATOM 808 N N . PHE A 1 101 ? 6.235 15.041 7.182 1.00 88.12 101 PHE A N 1
ATOM 809 C CA . PHE A 1 101 ? 6.158 13.642 6.745 1.00 88.12 101 PHE A CA 1
ATOM 810 C C . PHE A 1 101 ? 6.935 13.354 5.447 1.00 88.12 101 PHE A C 1
ATOM 812 O O . PHE A 1 101 ? 7.398 12.226 5.268 1.00 88.12 101 PHE A O 1
ATOM 819 N N . LEU A 1 102 ? 7.105 14.347 4.567 1.00 82.50 102 LEU A N 1
ATOM 820 C CA . LEU A 1 102 ? 7.908 14.239 3.344 1.00 82.50 102 LEU A CA 1
ATOM 821 C C . LEU A 1 102 ? 9.414 14.320 3.622 1.00 82.50 102 LEU A C 1
ATOM 823 O O . LEU A 1 102 ? 10.164 13.451 3.174 1.00 82.50 102 LEU A O 1
ATOM 827 N N . PHE A 1 103 ? 9.857 15.353 4.340 1.00 81.62 103 PHE A N 1
ATOM 828 C CA . PHE A 1 103 ? 11.275 15.720 4.429 1.00 81.62 103 PHE A CA 1
ATOM 829 C C . PHE A 1 103 ? 11.998 15.174 5.670 1.00 81.62 103 PHE A C 1
ATOM 831 O O . PHE A 1 103 ? 13.225 15.235 5.729 1.00 81.62 103 PHE A O 1
ATOM 838 N N . HIS A 1 104 ? 11.290 14.609 6.656 1.00 84.19 104 HIS A N 1
ATOM 839 C CA . HIS A 1 104 ? 11.944 14.006 7.821 1.00 84.19 104 HIS A CA 1
ATOM 840 C C . HIS A 1 104 ? 12.759 12.757 7.421 1.00 84.19 104 HIS A C 1
ATOM 842 O O . HIS A 1 104 ? 12.193 11.820 6.845 1.00 84.19 104 HIS A O 1
ATOM 848 N N . PRO A 1 105 ? 14.060 12.667 7.775 1.00 80.56 105 PRO A N 1
ATOM 849 C CA . PRO A 1 105 ? 14.953 11.599 7.305 1.00 80.56 105 PRO A CA 1
ATOM 850 C C . PRO A 1 105 ? 14.517 10.197 7.755 1.00 80.56 105 PRO A C 1
ATOM 852 O O . PRO A 1 105 ? 14.834 9.203 7.107 1.00 80.56 105 PRO A O 1
ATOM 855 N N . ASN A 1 106 ? 13.738 10.100 8.836 1.00 86.19 106 ASN A N 1
ATOM 856 C CA . ASN A 1 106 ? 13.100 8.861 9.268 1.00 86.19 106 ASN A CA 1
ATOM 857 C C . ASN A 1 106 ? 11.579 8.926 9.037 1.00 86.19 106 ASN A C 1
ATOM 859 O O . ASN A 1 106 ? 10.790 9.022 9.980 1.00 86.19 106 ASN A O 1
ATOM 863 N N . GLN A 1 107 ? 11.148 8.863 7.774 1.00 85.00 107 GLN A N 1
ATOM 864 C CA . GLN A 1 107 ? 9.721 8.775 7.422 1.00 85.00 107 GLN A CA 1
ATOM 865 C C . GLN A 1 107 ? 9.030 7.552 8.061 1.00 85.00 107 GLN A C 1
ATOM 867 O O . GLN A 1 107 ? 7.848 7.602 8.401 1.00 85.00 107 GLN A O 1
ATOM 872 N N . LYS A 1 108 ? 9.764 6.444 8.270 1.00 85.81 108 LYS A N 1
ATOM 873 C CA . LYS A 1 108 ? 9.259 5.230 8.941 1.00 85.81 108 LYS A CA 1
ATOM 874 C C . LYS A 1 108 ? 8.741 5.537 10.351 1.00 85.81 108 LYS A C 1
ATOM 876 O O . LYS A 1 108 ? 7.688 5.012 10.716 1.00 85.81 108 LYS A O 1
ATOM 881 N N . LEU A 1 109 ? 9.437 6.391 11.105 1.00 88.19 109 LEU A N 1
ATOM 882 C CA . LEU A 1 109 ? 8.992 6.874 12.414 1.00 88.19 109 LEU A CA 1
ATOM 883 C C . LEU A 1 109 ? 7.729 7.736 12.293 1.00 88.19 109 LEU A C 1
ATOM 885 O O . LEU A 1 109 ? 6.763 7.471 13.002 1.00 88.19 109 LEU A O 1
ATOM 889 N N . MET A 1 110 ? 7.686 8.687 11.352 1.00 91.00 110 MET A N 1
ATOM 890 C CA . MET A 1 110 ? 6.518 9.562 11.151 1.00 91.00 110 MET A CA 1
ATOM 891 C C . MET A 1 110 ? 5.241 8.762 10.866 1.00 91.00 110 MET A C 1
ATOM 893 O O . MET A 1 110 ? 4.240 8.893 11.575 1.00 91.00 110 MET A O 1
ATOM 897 N N . TYR A 1 111 ? 5.286 7.842 9.898 1.00 90.00 111 TYR A N 1
ATOM 898 C CA . TYR A 1 111 ? 4.149 6.966 9.610 1.00 90.00 111 TYR A CA 1
ATOM 899 C C . TYR A 1 111 ? 3.825 6.013 10.774 1.00 90.00 111 TYR A C 1
ATOM 901 O O . TYR A 1 111 ? 2.663 5.661 10.970 1.00 90.00 111 TYR A O 1
ATOM 909 N N . GLN A 1 112 ? 4.814 5.586 11.569 1.00 89.62 112 GLN A N 1
ATOM 910 C CA . GLN A 1 112 ? 4.571 4.777 12.767 1.00 89.62 112 GLN A CA 1
ATOM 911 C C . GLN A 1 112 ? 3.830 5.558 13.860 1.00 89.62 112 GLN A C 1
ATOM 913 O O . GLN A 1 112 ? 2.903 4.992 14.439 1.00 89.62 112 GLN A O 1
ATOM 918 N N . ILE A 1 113 ? 4.182 6.827 14.087 1.00 91.38 113 ILE A N 1
ATOM 919 C CA . ILE A 1 113 ? 3.479 7.728 15.011 1.00 91.38 113 ILE A CA 1
ATOM 920 C C . ILE A 1 113 ? 2.040 7.947 14.531 1.00 91.38 113 ILE A C 1
ATOM 922 O O . ILE A 1 113 ? 1.113 7.772 15.315 1.00 91.38 113 ILE A O 1
ATOM 926 N N . PHE A 1 114 ? 1.821 8.217 13.239 1.00 91.88 114 PHE A N 1
ATOM 927 C CA . PHE A 1 114 ? 0.471 8.398 12.685 1.00 91.88 114 PHE A CA 1
ATOM 928 C C . PHE A 1 114 ? -0.428 7.170 12.921 1.00 91.88 114 PHE A C 1
ATOM 930 O O . PHE A 1 114 ? -1.537 7.298 13.436 1.00 91.88 114 PHE A O 1
ATOM 937 N N . PHE A 1 115 ? 0.088 5.963 12.660 1.00 89.81 115 PHE A N 1
ATOM 938 C CA . PHE A 1 115 ? -0.595 4.706 12.995 1.00 89.81 115 PHE A CA 1
ATOM 939 C C . PHE A 1 115 ? -0.889 4.545 14.500 1.00 89.81 115 PHE A C 1
ATOM 941 O O . PHE A 1 115 ? -1.929 3.996 14.860 1.00 89.81 115 PHE A O 1
ATOM 948 N N . GLN A 1 116 ? 0.014 4.988 15.383 1.00 89.69 116 GLN A N 1
ATOM 949 C CA . GLN A 1 116 ? -0.190 4.933 16.836 1.00 89.69 116 GLN A CA 1
ATOM 950 C C . GLN A 1 116 ? -1.258 5.929 17.304 1.00 89.69 116 GLN A C 1
ATOM 952 O O . GLN A 1 116 ? -2.089 5.560 18.131 1.00 89.69 116 GLN A O 1
ATOM 957 N N . SER A 1 117 ? -1.279 7.148 16.759 1.00 85.12 117 SER A N 1
ATOM 958 C CA . SER A 1 117 ? -2.316 8.145 17.047 1.00 85.12 117 SER A CA 1
ATOM 959 C C . SER A 1 117 ? -3.697 7.639 16.638 1.00 85.12 117 SER A C 1
ATOM 961 O O . SER A 1 117 ? -4.598 7.620 17.469 1.00 85.12 117 SER A O 1
ATOM 963 N N . VAL A 1 118 ? -3.843 7.122 15.412 1.00 80.19 118 VAL A N 1
ATOM 964 C CA . VAL A 1 118 ? -5.109 6.548 14.918 1.00 80.19 118 VAL A CA 1
ATOM 965 C C . VAL A 1 118 ? -5.602 5.404 15.810 1.00 80.19 118 VAL A C 1
ATOM 967 O O . VAL A 1 118 ? -6.763 5.397 16.216 1.00 80.19 118 VAL A O 1
ATOM 970 N N . ALA A 1 119 ? -4.718 4.472 16.186 1.00 81.38 119 ALA A N 1
ATOM 971 C CA . ALA A 1 119 ? -5.077 3.380 17.091 1.00 81.38 119 ALA A CA 1
ATOM 972 C C . ALA A 1 119 ? -5.523 3.882 18.478 1.00 81.38 119 ALA A C 1
ATOM 974 O O . ALA A 1 119 ? -6.539 3.413 18.990 1.00 81.38 119 ALA A O 1
ATOM 975 N N . LYS A 1 120 ? -4.823 4.870 19.056 1.00 79.94 120 LYS A N 1
ATOM 976 C CA . LYS A 1 120 ? -5.199 5.488 20.340 1.00 79.94 120 LYS A CA 1
ATOM 977 C C . LYS A 1 120 ? -6.538 6.225 20.273 1.00 79.94 120 LYS A C 1
ATOM 979 O O . LYS A 1 120 ? -7.328 6.100 21.202 1.00 79.94 120 LYS A O 1
ATOM 984 N N . THR A 1 121 ? -6.819 6.961 19.195 1.00 75.81 121 THR A N 1
ATOM 985 C CA . THR A 1 121 ? -8.102 7.661 19.017 1.00 75.81 121 THR A CA 1
ATOM 986 C C . THR A 1 121 ? -9.269 6.676 18.977 1.00 75.81 121 THR A C 1
ATOM 988 O O . THR A 1 121 ? -10.278 6.900 19.639 1.00 75.81 121 THR A O 1
ATOM 991 N N . ILE A 1 122 ? -9.126 5.559 18.260 1.00 73.31 122 ILE A N 1
ATOM 992 C CA . ILE A 1 122 ? -10.168 4.523 18.182 1.00 73.31 122 ILE A CA 1
ATOM 993 C C . ILE A 1 122 ? -10.336 3.809 19.528 1.00 73.31 122 ILE A C 1
ATOM 995 O O . ILE A 1 122 ? -11.466 3.583 19.953 1.00 73.31 122 ILE A O 1
ATOM 999 N N . GLU A 1 123 ? -9.241 3.497 20.228 1.00 75.69 123 GLU A N 1
ATOM 1000 C CA . GLU A 1 123 ? -9.304 2.889 21.563 1.00 75.69 123 GLU A CA 1
ATOM 1001 C C . GLU A 1 123 ? -9.975 3.812 22.594 1.00 75.69 123 GLU A C 1
ATOM 1003 O O . GLU A 1 123 ? -10.738 3.335 23.428 1.00 75.69 123 GLU A O 1
ATOM 1008 N N . LEU A 1 124 ? -9.734 5.126 22.522 1.00 69.06 124 LEU A N 1
ATOM 1009 C CA . LEU A 1 124 ? -10.381 6.115 23.388 1.00 69.06 124 LEU A CA 1
ATOM 1010 C C . LEU A 1 124 ? -11.888 6.217 23.108 1.00 69.06 124 LEU A C 1
ATOM 1012 O O . LEU A 1 124 ? -12.687 6.188 24.040 1.00 69.06 124 LEU A O 1
ATOM 1016 N N . LEU A 1 125 ? -12.290 6.288 21.834 1.00 65.88 125 LEU A N 1
ATOM 1017 C CA . LEU A 1 125 ? -13.705 6.350 21.449 1.00 65.88 125 LEU A CA 1
ATOM 1018 C C . LEU A 1 125 ? -14.460 5.071 21.852 1.00 65.88 125 LEU A C 1
ATOM 1020 O O . LEU A 1 125 ? -15.552 5.160 22.409 1.00 65.88 125 LEU A O 1
ATOM 1024 N N . ALA A 1 126 ? -13.854 3.894 21.664 1.00 65.00 126 ALA A N 1
ATOM 1025 C CA . ALA A 1 126 ? -14.419 2.593 22.048 1.00 65.00 126 ALA A CA 1
ATOM 1026 C C . ALA A 1 126 ? -14.339 2.270 23.562 1.00 65.00 126 ALA A C 1
ATOM 1028 O O . ALA A 1 126 ? -14.652 1.155 23.983 1.00 65.00 126 ALA A O 1
ATOM 1029 N N . LYS A 1 127 ? -13.912 3.244 24.377 1.00 64.25 127 LYS A N 1
ATOM 1030 C CA . LYS A 1 127 ? -13.991 3.241 25.848 1.00 64.25 127 LYS A CA 1
ATOM 1031 C C . LYS A 1 127 ? -15.042 4.219 26.388 1.00 64.25 127 LYS A C 1
ATOM 1033 O O . LYS A 1 127 ? -15.131 4.394 27.598 1.00 64.25 127 LYS A O 1
ATOM 1038 N N . THR A 1 128 ? -15.809 4.878 25.515 1.00 58.53 128 THR A N 1
ATOM 1039 C CA . THR A 1 128 ? -16.878 5.806 25.915 1.00 58.53 128 THR A CA 1
ATOM 1040 C C . THR A 1 128 ? -18.240 5.285 25.463 1.00 58.53 128 THR A C 1
ATOM 1042 O O . THR A 1 128 ? -18.479 5.111 24.265 1.00 58.53 128 THR A O 1
ATOM 1045 N N . ASP A 1 129 ? -19.145 5.080 26.425 1.00 53.31 129 ASP A N 1
ATOM 1046 C CA . ASP A 1 129 ? -20.421 4.357 26.257 1.00 53.31 129 ASP A CA 1
ATOM 1047 C C . ASP A 1 129 ? -21.328 4.920 25.152 1.00 53.31 129 ASP A C 1
ATOM 1049 O O . ASP A 1 129 ? -22.103 4.194 24.529 1.00 53.31 129 ASP A O 1
ATOM 1053 N N . LYS A 1 130 ? -21.180 6.215 24.835 1.00 50.56 130 LYS A N 1
ATOM 1054 C CA . LYS A 1 130 ? -21.854 6.873 23.706 1.00 50.56 130 LYS A CA 1
ATOM 1055 C C . LYS A 1 130 ? -21.650 6.120 22.385 1.00 50.56 130 LYS A C 1
ATOM 1057 O O . LYS A 1 130 ? -22.575 6.032 21.571 1.00 50.56 130 LYS A O 1
ATOM 1062 N N . TYR A 1 131 ? -20.454 5.575 22.163 1.00 50.66 131 TYR A N 1
ATOM 1063 C CA . TYR A 1 131 ? -20.126 4.836 20.949 1.00 50.66 131 TYR A CA 1
ATOM 1064 C C . TYR A 1 131 ? -20.241 3.337 21.183 1.00 50.66 131 TYR A C 1
ATOM 1066 O O . TYR A 1 131 ? -21.098 2.716 20.555 1.00 50.66 131 TYR A O 1
ATOM 1074 N N . PHE A 1 132 ? -19.431 2.768 22.077 1.00 56.25 132 PHE A N 1
ATOM 1075 C CA . PHE A 1 132 ? -19.370 1.326 22.300 1.00 56.25 132 PHE A CA 1
ATOM 1076 C C . PHE A 1 132 ? -18.615 0.976 23.595 1.00 56.25 132 PHE A C 1
ATOM 1078 O O . PHE A 1 132 ? -17.707 1.709 23.983 1.00 56.25 132 PHE A O 1
ATOM 1085 N N . CYS A 1 133 ? -18.940 -0.167 24.207 1.00 55.09 133 CYS A N 1
ATOM 1086 C CA . CYS A 1 133 ? -18.291 -0.687 25.414 1.00 55.09 133 CYS A CA 1
ATOM 1087 C C . CYS A 1 133 ? -17.498 -1.965 25.073 1.00 55.09 133 CYS A C 1
ATOM 1089 O O . CYS A 1 133 ? -18.043 -3.068 25.135 1.00 55.09 133 CYS A O 1
ATOM 1091 N N . GLY A 1 134 ? -16.227 -1.830 24.673 1.00 67.12 134 GLY A N 1
ATOM 1092 C CA . GLY A 1 134 ? -15.343 -2.978 24.408 1.00 67.12 134 GLY A CA 1
ATOM 1093 C C . GLY A 1 134 ? -14.296 -2.740 23.314 1.00 67.12 134 GLY A C 1
ATOM 1094 O O . GLY A 1 134 ? -14.381 -1.802 22.526 1.00 67.12 134 GLY A O 1
ATOM 1095 N N . LYS A 1 135 ? -13.279 -3.605 23.241 1.00 73.44 135 LYS A N 1
ATOM 1096 C CA . LYS A 1 135 ? -12.134 -3.459 22.327 1.00 73.44 135 LYS A CA 1
ATOM 1097 C C . LYS A 1 135 ? -12.502 -3.907 20.899 1.00 73.44 135 LYS A C 1
ATOM 1099 O O . LYS A 1 135 ? -12.732 -5.105 20.699 1.00 73.44 135 LYS A O 1
ATOM 1104 N N . PRO A 1 136 ? -12.525 -3.009 19.894 1.00 72.69 136 PRO A N 1
ATOM 1105 C CA . PRO A 1 136 ? -12.871 -3.366 18.522 1.00 72.69 136 PRO A CA 1
ATOM 1106 C C . PRO A 1 136 ? -11.703 -4.059 17.810 1.00 72.69 136 PRO A C 1
ATOM 1108 O O . PRO A 1 136 ? -10.540 -3.963 18.212 1.00 72.69 136 PRO A O 1
ATOM 1111 N N . GLY A 1 137 ? -12.006 -4.746 16.713 1.00 76.00 137 GLY A N 1
ATOM 1112 C CA . GLY A 1 137 ? -11.024 -5.240 15.755 1.00 76.00 137 GLY A CA 1
ATOM 1113 C C . GLY A 1 137 ? -10.780 -4.205 14.670 1.00 76.00 137 GLY A C 1
ATOM 1114 O O . GLY A 1 137 ? -11.735 -3.653 14.131 1.00 76.00 137 GLY A O 1
ATOM 1115 N N . MET A 1 138 ? -9.515 -3.957 14.324 1.00 80.56 138 MET A N 1
ATOM 1116 C CA . MET A 1 138 ? -9.162 -3.026 13.251 1.00 80.56 138 MET A CA 1
ATOM 1117 C C . MET A 1 138 ? -8.150 -3.622 12.272 1.00 80.56 138 MET A C 1
ATOM 1119 O O . MET A 1 138 ? -7.099 -4.122 12.676 1.00 80.56 138 MET A O 1
ATOM 1123 N N . ILE A 1 139 ? -8.426 -3.457 10.976 1.00 77.38 139 ILE A N 1
ATOM 1124 C CA . ILE A 1 139 ? -7.429 -3.537 9.902 1.00 77.38 139 ILE A CA 1
ATOM 1125 C C . ILE A 1 139 ? -7.156 -2.113 9.412 1.00 77.38 139 ILE A C 1
ATOM 1127 O O . ILE A 1 139 ? -8.033 -1.475 8.832 1.00 77.38 139 ILE A O 1
ATOM 1131 N N . ALA A 1 140 ? -5.943 -1.615 9.639 1.00 81.88 140 ALA A N 1
ATOM 1132 C CA . ALA A 1 140 ? -5.527 -0.260 9.289 1.00 81.88 140 ALA A CA 1
ATOM 1133 C C . ALA A 1 140 ? -4.559 -0.284 8.094 1.00 81.88 140 ALA A C 1
ATOM 1135 O O . ALA A 1 140 ? -3.534 -0.969 8.132 1.00 81.88 140 ALA A O 1
ATOM 1136 N N . THR A 1 141 ? -4.866 0.469 7.037 1.00 81.19 141 THR A N 1
ATOM 1137 C CA . THR A 1 141 ? -4.092 0.526 5.786 1.00 81.19 141 THR A CA 1
ATOM 1138 C C . THR A 1 141 ? -3.696 1.960 5.458 1.00 81.19 141 THR A C 1
ATOM 1140 O O . THR A 1 141 ? -4.562 2.795 5.211 1.00 81.19 141 THR A O 1
ATOM 1143 N N . LEU A 1 142 ? -2.390 2.237 5.418 1.00 85.12 142 LEU A N 1
ATOM 1144 C CA . LEU A 1 142 ? -1.842 3.538 5.029 1.00 85.12 142 LEU A CA 1
ATOM 1145 C C . LEU A 1 142 ? -1.789 3.683 3.504 1.00 85.12 142 LEU A C 1
ATOM 1147 O O . LEU A 1 142 ? -1.080 2.934 2.821 1.00 85.12 142 LEU A O 1
ATOM 1151 N N . HIS A 1 143 ? -2.448 4.723 3.006 1.00 81.19 143 HIS A N 1
ATOM 1152 C CA . HIS A 1 143 ? -2.190 5.347 1.714 1.00 81.19 143 HIS A CA 1
ATOM 1153 C C . HIS A 1 143 ? -1.432 6.666 1.922 1.00 81.19 143 HIS A C 1
ATOM 1155 O O . HIS A 1 143 ? -1.544 7.299 2.971 1.00 81.19 143 HIS A O 1
ATOM 1161 N N . THR A 1 144 ? -0.647 7.086 0.929 1.00 78.25 144 THR A N 1
ATOM 1162 C CA . THR A 1 144 ? 0.044 8.391 0.953 1.00 78.25 144 THR A CA 1
ATOM 1163 C C . THR A 1 144 ? -0.312 9.304 -0.219 1.00 78.25 144 THR A C 1
ATOM 1165 O O . THR A 1 144 ? 0.046 10.478 -0.185 1.00 78.25 144 THR A O 1
ATOM 1168 N N . TRP A 1 145 ? -1.035 8.796 -1.222 1.00 70.19 145 TRP A N 1
ATOM 1169 C CA . TRP A 1 145 ? -1.655 9.574 -2.299 1.00 70.19 145 TRP A CA 1
ATOM 1170 C C . TRP A 1 145 ? -3.077 9.986 -1.914 1.00 70.19 145 TRP A C 1
ATOM 1172 O O . TRP A 1 145 ? -3.824 9.169 -1.383 1.00 70.19 145 TRP A O 1
ATOM 1182 N N . GLY A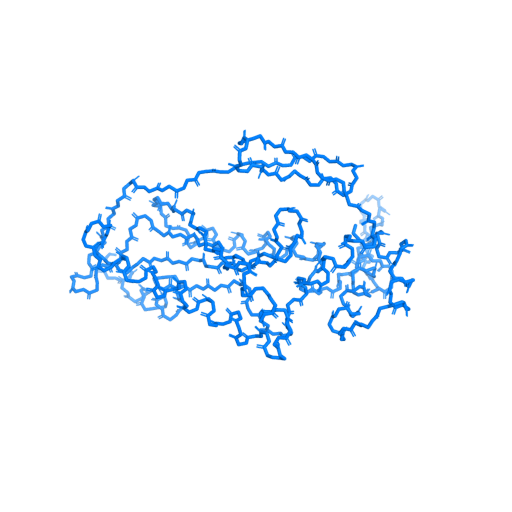 1 146 ? -3.494 11.206 -2.249 1.00 63.72 146 GLY A N 1
ATOM 1183 C CA . GLY A 1 146 ? -4.912 11.543 -2.400 1.00 63.72 146 GLY A CA 1
ATOM 1184 C C . GLY A 1 146 ? -5.483 10.936 -3.689 1.00 63.72 146 GLY A C 1
ATOM 1185 O O . GLY A 1 146 ? -4.744 10.371 -4.495 1.00 63.72 146 GLY A O 1
ATOM 1186 N N . GLN A 1 147 ? -6.787 11.094 -3.948 1.00 54.03 147 GLN A N 1
ATOM 1187 C CA . GLN A 1 147 ? -7.348 10.713 -5.259 1.00 54.03 147 GLN A CA 1
ATOM 1188 C C . GLN A 1 147 ? -6.656 11.463 -6.407 1.00 54.03 147 GLN A C 1
ATOM 1190 O O . GLN A 1 147 ? -6.397 10.867 -7.443 1.00 54.03 147 GLN A O 1
ATOM 1195 N N . ILE A 1 148 ? -6.274 12.725 -6.181 1.00 62.91 148 ILE A N 1
ATOM 1196 C CA . ILE A 1 148 ? -5.512 13.550 -7.131 1.00 62.91 148 ILE A CA 1
ATOM 1197 C C . ILE A 1 148 ? -4.004 13.232 -7.186 1.00 62.91 148 ILE A C 1
ATOM 1199 O O . ILE A 1 148 ? -3.233 14.010 -7.746 1.00 62.91 148 ILE A O 1
ATOM 1203 N N . LEU A 1 149 ? -3.553 12.138 -6.563 1.00 65.62 149 LEU A N 1
ATOM 1204 C CA . LEU A 1 149 ? -2.140 11.787 -6.351 1.00 65.62 149 LEU A CA 1
ATOM 1205 C C . LEU A 1 149 ? -1.304 12.862 -5.622 1.00 65.62 149 LEU A C 1
ATOM 1207 O O . LEU A 1 149 ? -0.081 12.802 -5.629 1.00 65.62 149 LEU A O 1
ATOM 1211 N N . SER A 1 150 ? -1.925 13.852 -4.975 1.00 74.38 150 SER A N 1
ATOM 1212 C CA . SER A 1 150 ? -1.210 14.731 -4.043 1.00 74.38 150 SER A CA 1
ATOM 1213 C C . SER A 1 150 ? -0.655 13.916 -2.873 1.00 74.38 150 SER A C 1
ATOM 1215 O O . SER A 1 150 ? -1.230 12.889 -2.501 1.00 74.38 150 SER A O 1
ATOM 1217 N N . PHE A 1 151 ? 0.429 14.380 -2.248 1.00 78.56 151 PHE A N 1
ATOM 1218 C CA . PHE A 1 151 ? 0.830 13.841 -0.953 1.00 78.56 151 PHE A CA 1
ATOM 1219 C C . PHE A 1 151 ? -0.240 14.179 0.088 1.00 78.56 151 PHE A C 1
ATOM 1221 O O . PHE A 1 151 ? -0.416 15.335 0.460 1.00 78.56 151 PHE A O 1
ATOM 1228 N N . HIS A 1 152 ? -0.988 13.160 0.499 1.00 77.88 152 HIS A N 1
ATOM 1229 C CA . HIS A 1 152 ? -2.140 13.282 1.387 1.00 77.88 152 HIS A CA 1
ATOM 1230 C C . HIS A 1 152 ? -2.245 11.986 2.213 1.00 77.88 152 HIS A C 1
ATOM 1232 O O . HIS A 1 152 ? -3.027 11.083 1.876 1.00 77.88 152 HIS A O 1
ATOM 1238 N N . PRO A 1 153 ? -1.384 11.820 3.241 1.00 84.88 153 PRO A N 1
ATOM 1239 C CA . PRO A 1 153 ? -1.325 10.611 4.049 1.00 84.88 153 PRO A CA 1
ATOM 1240 C C . PRO A 1 153 ? -2.641 10.355 4.762 1.00 84.88 153 PRO A C 1
ATOM 1242 O O . PRO A 1 153 ? -3.107 11.175 5.548 1.00 84.88 153 PRO A O 1
ATOM 1245 N N . HIS A 1 154 ? -3.223 9.186 4.520 1.00 84.19 154 HIS A N 1
ATOM 1246 C CA . HIS A 1 154 ? -4.444 8.776 5.192 1.00 84.19 154 HIS A CA 1
ATOM 1247 C C . HIS A 1 154 ? -4.446 7.282 5.494 1.00 84.19 154 HIS A C 1
ATOM 1249 O O . HIS A 1 154 ? -3.925 6.458 4.738 1.00 84.19 154 HIS A O 1
ATOM 1255 N N . ILE A 1 155 ? -5.034 6.925 6.631 1.00 81.62 155 ILE A N 1
ATOM 1256 C CA . ILE A 1 155 ? -5.167 5.548 7.091 1.00 81.62 155 ILE A CA 1
ATOM 1257 C C . ILE A 1 155 ? -6.640 5.162 6.992 1.00 81.62 155 ILE A C 1
ATOM 1259 O O . ILE A 1 155 ? -7.485 5.670 7.730 1.00 81.62 155 ILE A O 1
ATOM 1263 N N . HIS A 1 156 ? -6.941 4.237 6.084 1.00 78.06 156 HIS A N 1
ATOM 1264 C CA . HIS A 1 156 ? -8.232 3.562 6.045 1.00 78.06 156 HIS A CA 1
ATOM 1265 C C . HIS A 1 156 ? -8.276 2.492 7.133 1.00 78.06 156 HIS A C 1
ATOM 1267 O O . HIS A 1 156 ? -7.452 1.575 7.138 1.00 78.06 156 HIS A O 1
ATOM 1273 N N . CYS A 1 157 ? -9.260 2.587 8.014 1.00 71.44 157 CYS A N 1
ATOM 1274 C CA . CYS A 1 157 ? -9.517 1.645 9.088 1.00 71.44 157 CYS A CA 1
ATOM 1275 C C . CYS A 1 157 ? -10.811 0.891 8.782 1.00 71.44 157 CYS A C 1
ATOM 1277 O O . CYS A 1 157 ? -11.877 1.497 8.700 1.00 71.44 157 CYS A O 1
ATOM 1279 N N . ILE A 1 158 ? -10.715 -0.426 8.609 1.00 72.12 158 ILE A N 1
ATOM 1280 C CA . ILE A 1 158 ? -11.876 -1.318 8.631 1.00 72.12 158 ILE A CA 1
ATOM 1281 C C . ILE A 1 158 ? -12.039 -1.770 10.080 1.00 72.12 158 ILE A C 1
ATOM 1283 O O . ILE A 1 158 ? -11.160 -2.459 10.603 1.00 72.12 158 ILE A O 1
ATOM 1287 N N . LEU A 1 159 ? -13.125 -1.338 10.717 1.00 70.38 159 LEU A N 1
ATOM 1288 C CA . LEU A 1 159 ? -13.469 -1.609 12.112 1.00 70.38 159 LEU A CA 1
ATOM 1289 C C . LEU A 1 159 ? -14.600 -2.631 12.197 1.00 70.38 159 LEU A C 1
ATOM 1291 O O . LEU A 1 159 ? -15.503 -2.613 11.365 1.00 70.38 159 LEU A O 1
ATOM 1295 N N . THR A 1 160 ? -14.589 -3.485 13.214 1.00 68.94 160 THR A N 1
ATOM 1296 C CA . THR A 1 160 ? -15.749 -4.319 13.562 1.00 68.94 160 THR A CA 1
ATOM 1297 C C . THR A 1 160 ? -16.871 -3.464 14.162 1.00 68.94 160 THR A C 1
ATOM 1299 O O . THR A 1 160 ? -16.604 -2.581 14.976 1.00 68.94 160 THR A O 1
ATOM 1302 N N . GLY A 1 161 ? -18.129 -3.738 13.802 1.00 63.09 161 GLY A N 1
ATOM 1303 C CA . GLY A 1 161 ? -19.342 -3.094 14.336 1.00 63.09 161 GLY A CA 1
ATOM 1304 C C . GLY A 1 161 ? -19.741 -3.610 15.720 1.00 63.09 161 GLY A C 1
ATOM 1305 O O . GLY A 1 161 ? -20.882 -3.980 15.978 1.00 63.09 161 GLY A O 1
ATOM 1306 N N . GLY A 1 162 ? -18.740 -3.726 16.580 1.00 67.56 162 GLY A N 1
ATOM 1307 C CA . GLY A 1 162 ? -18.761 -4.490 17.812 1.00 67.56 162 GLY A CA 1
ATOM 1308 C C . GLY A 1 162 ? -17.335 -4.769 18.273 1.00 67.56 162 GLY A C 1
ATOM 1309 O O . GLY A 1 162 ? -16.357 -4.399 17.614 1.00 67.56 162 GLY A O 1
ATOM 1310 N N . GLY A 1 163 ? -17.200 -5.450 19.398 1.00 71.50 163 GLY A N 1
ATOM 1311 C CA . GLY A 1 163 ? -15.917 -5.665 20.051 1.00 71.50 163 GLY A CA 1
ATOM 1312 C C . GLY A 1 163 ? -16.071 -6.516 21.299 1.00 71.50 163 GLY A C 1
ATOM 1313 O O . GLY A 1 163 ? -17.175 -6.928 21.652 1.00 71.50 163 GLY A O 1
ATOM 1314 N N . LEU A 1 164 ? -14.943 -6.795 21.943 1.00 70.75 164 LEU A N 1
ATOM 1315 C CA . LEU A 1 164 ? -14.915 -7.602 23.155 1.00 70.75 164 LEU A CA 1
ATOM 1316 C C . LEU A 1 164 ? -14.848 -6.709 24.390 1.00 70.75 164 LEU A C 1
ATOM 1318 O O . LEU A 1 164 ? -13.859 -5.992 24.569 1.00 70.75 164 LEU A O 1
ATOM 1322 N N . ASP A 1 165 ? -15.840 -6.799 25.269 1.00 69.94 165 ASP A N 1
ATOM 1323 C CA . ASP A 1 165 ? -15.672 -6.331 26.639 1.00 69.94 165 ASP A CA 1
ATOM 1324 C C . ASP A 1 165 ? -14.641 -7.229 27.339 1.00 69.94 165 ASP A C 1
ATOM 1326 O O . ASP A 1 165 ? -14.841 -8.429 27.523 1.00 69.94 165 ASP A O 1
ATOM 1330 N N . THR A 1 166 ? -13.500 -6.652 27.711 1.00 64.50 166 THR A N 1
ATOM 1331 C CA . THR A 1 166 ? -12.415 -7.374 28.386 1.00 64.50 166 THR A CA 1
ATOM 1332 C C . THR A 1 166 ? -12.664 -7.608 29.876 1.00 64.50 166 THR A C 1
ATOM 1334 O O . THR A 1 166 ? -11.876 -8.320 30.488 1.00 64.50 166 THR A O 1
ATOM 1337 N N . SER A 1 167 ? -13.712 -7.019 30.462 1.00 65.00 167 SER A N 1
ATOM 1338 C CA . SER A 1 167 ? -14.105 -7.262 31.855 1.00 65.00 167 SER A CA 1
ATOM 1339 C C . SER A 1 167 ? -15.022 -8.481 31.988 1.00 65.00 167 SER A C 1
ATOM 1341 O O . SER A 1 167 ? -14.740 -9.361 32.796 1.00 65.00 167 SER A O 1
ATOM 1343 N N . ASN A 1 168 ? -16.046 -8.595 31.134 1.00 59.53 168 ASN A N 1
ATOM 1344 C CA . ASN A 1 168 ? -17.008 -9.705 31.160 1.00 59.53 168 ASN A CA 1
ATOM 1345 C C . ASN A 1 168 ? -16.755 -10.795 30.091 1.00 59.53 168 ASN A C 1
ATOM 1347 O O . ASN A 1 168 ? -17.471 -11.793 30.053 1.00 59.53 168 ASN A O 1
ATOM 1351 N N . ASN A 1 169 ? -15.767 -10.619 29.198 1.00 65.38 169 ASN A N 1
ATOM 1352 C CA . ASN A 1 169 ? -15.501 -11.467 28.013 1.00 65.38 169 ASN A CA 1
ATOM 1353 C C . ASN A 1 169 ? -16.713 -11.613 27.059 1.00 65.38 169 ASN A C 1
ATOM 1355 O O . ASN A 1 169 ? -16.754 -12.503 26.204 1.00 65.38 169 ASN A O 1
ATOM 1359 N N . THR A 1 170 ? -17.695 -10.719 27.175 1.00 62.94 170 THR A N 1
ATOM 1360 C CA . THR A 1 170 ? -18.902 -10.679 26.351 1.00 62.94 170 THR A CA 1
ATOM 1361 C C . THR A 1 170 ? -18.658 -9.920 25.051 1.00 62.94 170 THR A C 1
ATOM 1363 O O . THR A 1 170 ? -17.939 -8.920 24.991 1.00 62.94 170 THR A O 1
ATOM 1366 N N . TRP A 1 171 ? -19.277 -10.404 23.976 1.00 63.94 171 TRP A N 1
ATOM 1367 C CA . TRP A 1 171 ? -19.379 -9.644 22.739 1.00 63.94 171 TRP A CA 1
ATOM 1368 C C . TRP A 1 171 ? -20.565 -8.695 22.807 1.00 63.94 171 TRP A C 1
ATOM 1370 O O . TRP A 1 171 ? -21.687 -9.107 23.097 1.00 63.94 171 TRP A O 1
ATOM 1380 N N . THR A 1 172 ? -20.312 -7.447 22.451 1.00 62.34 172 THR A N 1
ATOM 1381 C CA . THR A 1 172 ? -21.325 -6.419 22.227 1.00 62.34 172 THR A CA 1
ATOM 1382 C C . THR A 1 172 ? -21.325 -6.036 20.739 1.00 62.34 172 THR A C 1
ATOM 1384 O O . THR A 1 172 ? -20.302 -6.132 20.050 1.00 62.34 172 THR A O 1
ATOM 1387 N N . PHE A 1 173 ? -22.481 -5.623 20.216 1.00 59.22 173 PHE A N 1
ATOM 1388 C CA . PHE A 1 173 ? -22.699 -5.278 18.802 1.00 59.22 173 PHE A CA 1
ATOM 1389 C C . PHE A 1 173 ? -23.465 -3.955 18.695 1.00 59.22 173 PHE A C 1
ATOM 1391 O O . PHE A 1 173 ? -24.174 -3.587 19.633 1.00 59.22 173 PHE A O 1
ATOM 1398 N N . LYS A 1 174 ? -23.312 -3.225 17.582 1.00 58.28 174 LYS A N 1
ATOM 1399 C CA . LYS A 1 174 ? -24.061 -1.986 17.316 1.00 58.28 174 LYS A CA 1
ATOM 1400 C C . LYS A 1 174 ? -24.123 -1.689 15.818 1.00 58.28 174 LYS A C 1
ATOM 1402 O O . LYS A 1 174 ? -23.079 -1.517 15.188 1.00 58.28 174 LYS A O 1
ATOM 1407 N N . ASP A 1 175 ? -25.334 -1.579 15.277 1.00 47.78 175 ASP A N 1
ATOM 1408 C CA . ASP A 1 175 ? -25.596 -1.552 13.827 1.00 47.78 175 ASP A CA 1
ATOM 1409 C C . ASP A 1 175 ? -25.574 -0.160 13.164 1.00 47.78 175 ASP A C 1
ATOM 1411 O O . ASP A 1 175 ? -25.741 -0.052 11.951 1.00 47.78 175 ASP A O 1
ATOM 1415 N N . GLU A 1 176 ? -25.302 0.907 13.925 1.00 47.88 176 GLU A N 1
ATOM 1416 C CA . GLU A 1 176 ? -25.264 2.284 13.409 1.00 47.88 176 GLU A CA 1
ATOM 1417 C C . GLU A 1 176 ? -23.865 2.932 13.480 1.00 47.88 176 GLU A C 1
ATOM 1419 O O . GLU A 1 176 ? -23.423 3.392 14.537 1.00 47.88 176 GLU A O 1
ATOM 1424 N N . PHE A 1 177 ? -23.180 3.018 12.329 1.00 42.78 177 PHE A N 1
ATOM 1425 C CA . PHE A 1 177 ? -22.019 3.892 12.062 1.00 42.78 177 PHE A CA 1
ATOM 1426 C C . PHE A 1 177 ? -21.798 4.065 10.531 1.00 42.78 177 PHE A C 1
ATOM 1428 O O . PHE A 1 177 ? -22.442 3.397 9.725 1.00 42.78 177 PHE A O 1
ATOM 1435 N N . LEU A 1 178 ? -20.914 4.979 10.100 1.00 38.12 178 LEU A N 1
ATOM 1436 C CA . LEU A 1 178 ? -20.887 5.573 8.736 1.00 38.12 178 LEU A CA 1
ATOM 1437 C C . LEU A 1 178 ? -19.542 5.330 7.982 1.00 38.12 178 LEU A C 1
ATOM 1439 O O . LEU A 1 178 ? -18.577 4.926 8.626 1.00 38.12 178 LEU A O 1
ATOM 1443 N N . PHE A 1 179 ? -19.343 5.544 6.660 1.00 32.56 179 PHE A N 1
ATOM 1444 C CA . PHE A 1 179 ? -20.180 6.015 5.517 1.00 32.56 179 PHE A CA 1
ATOM 1445 C C . PHE A 1 179 ? -19.652 5.420 4.158 1.00 32.56 179 PHE A C 1
ATOM 1447 O O . PHE A 1 179 ? -18.538 4.893 4.139 1.00 32.56 179 PHE A O 1
ATOM 1454 N N . PRO A 1 180 ? -20.377 5.498 3.008 1.00 30.11 180 PRO A N 1
ATOM 1455 C CA . PRO A 1 180 ? -20.012 4.803 1.747 1.00 30.11 180 PRO A CA 1
ATOM 1456 C C . PRO A 1 180 ? -19.328 5.642 0.623 1.00 30.11 180 PRO A C 1
ATOM 1458 O O . PRO A 1 180 ? -19.418 6.869 0.591 1.00 30.11 180 PRO A O 1
ATOM 1461 N N . ILE A 1 181 ? -18.683 4.966 -0.357 1.00 27.92 181 ILE A N 1
ATOM 1462 C CA . ILE A 1 181 ? -17.898 5.538 -1.497 1.00 27.92 181 ILE A CA 1
ATOM 1463 C C . ILE A 1 181 ? -18.023 4.671 -2.793 1.00 27.92 181 ILE A C 1
ATOM 1465 O O . ILE A 1 181 ? -18.127 3.451 -2.674 1.00 27.92 181 ILE A O 1
ATOM 1469 N N . LYS A 1 182 ? -17.944 5.251 -4.022 1.00 25.33 182 LYS A N 1
ATOM 1470 C CA . LYS A 1 182 ? -17.668 4.552 -5.325 1.00 25.33 182 LYS A CA 1
ATOM 1471 C C . LYS A 1 182 ? -17.044 5.464 -6.436 1.00 25.33 182 LYS A C 1
ATOM 1473 O O . LYS A 1 182 ? -16.803 6.640 -6.167 1.00 25.33 182 LYS A O 1
ATOM 1478 N N . VAL A 1 183 ? -16.624 4.903 -7.595 1.00 30.39 183 VAL A N 1
ATOM 1479 C CA . VAL A 1 183 ? -15.271 5.128 -8.213 1.00 30.39 183 VAL A CA 1
ATOM 1480 C C . VAL A 1 183 ? -15.153 4.891 -9.764 1.00 30.39 183 VAL A C 1
ATOM 1482 O O . VAL A 1 183 ? -15.934 4.095 -10.272 1.00 30.39 183 VAL A O 1
ATOM 1485 N N . GLN A 1 184 ? -14.097 5.457 -10.422 1.00 32.53 184 GLN A N 1
ATOM 1486 C CA . GLN A 1 184 ? -13.472 5.161 -11.771 1.00 32.53 184 GLN A CA 1
ATOM 1487 C C . GLN A 1 184 ? -14.243 5.505 -13.082 1.00 32.53 184 GLN A C 1
ATOM 1489 O O . GLN A 1 184 ? -15.465 5.515 -13.043 1.00 32.53 184 GLN A O 1
ATOM 1494 N N . THR A 1 185 ? -13.651 5.718 -14.289 1.00 39.34 185 THR A N 1
ATOM 1495 C CA . THR A 1 185 ? -12.318 6.204 -14.813 1.00 39.34 185 THR A CA 1
ATOM 1496 C C . THR A 1 185 ? -12.562 7.015 -16.147 1.00 39.34 185 THR A C 1
ATOM 1498 O O . THR A 1 185 ? -13.695 7.451 -16.316 1.00 39.34 185 THR A O 1
ATOM 1501 N N . GLU A 1 186 ? -11.706 7.385 -17.130 1.00 40.91 186 GLU A N 1
ATOM 1502 C CA . GLU A 1 186 ? -10.439 6.877 -17.726 1.00 40.91 186 GLU A CA 1
ATOM 1503 C C . GLU A 1 186 ? -9.779 7.930 -18.696 1.00 40.91 186 GLU A C 1
ATOM 1505 O O . GLU A 1 186 ? -10.369 8.972 -18.970 1.00 40.91 186 GLU A O 1
ATOM 1510 N N . ASN A 1 187 ? -8.606 7.616 -19.280 1.00 29.23 187 ASN A N 1
ATOM 1511 C CA . ASN A 1 187 ? -8.028 8.079 -20.579 1.00 29.23 187 ASN A CA 1
ATOM 1512 C C . ASN A 1 187 ? -7.198 9.383 -20.790 1.00 29.23 187 ASN A C 1
ATOM 1514 O O . ASN A 1 187 ? -6.749 9.622 -21.911 1.00 29.23 187 ASN A O 1
ATOM 1518 N N . THR A 1 188 ? -6.839 10.142 -19.755 1.00 35.59 188 THR A N 1
ATOM 1519 C CA . THR A 1 188 ? -5.419 10.571 -19.611 1.00 35.59 188 THR A CA 1
ATOM 1520 C C . THR A 1 188 ? -4.826 9.760 -18.449 1.00 35.59 188 THR A C 1
ATOM 1522 O O . THR A 1 188 ? -5.294 8.639 -18.235 1.00 35.59 188 THR A O 1
ATOM 1525 N N . VAL A 1 189 ? -3.958 10.298 -17.576 1.00 34.31 189 VAL A N 1
ATOM 1526 C CA . VAL A 1 189 ? -4.016 9.852 -16.163 1.00 34.31 189 VAL A CA 1
ATOM 1527 C C . VAL A 1 189 ? -5.204 10.529 -15.465 1.00 34.31 189 VAL A C 1
ATOM 1529 O O . VAL A 1 189 ? -5.079 11.224 -14.462 1.00 34.31 189 VAL A O 1
ATOM 1532 N N . SER A 1 190 ? -6.382 10.289 -16.039 1.00 35.19 190 SER A N 1
ATOM 1533 C CA . SER A 1 190 ? -7.695 10.745 -15.602 1.00 35.19 190 SER A CA 1
ATOM 1534 C C . SER A 1 190 ? -8.248 9.764 -14.575 1.00 35.19 190 SER A C 1
ATOM 1536 O O . SER A 1 190 ? -9.146 8.968 -14.856 1.00 35.19 190 SER A O 1
ATOM 1538 N N . PHE A 1 191 ? -7.721 9.813 -13.355 1.00 39.28 191 PHE A N 1
ATOM 1539 C CA . PHE A 1 191 ? -8.470 9.287 -12.217 1.00 39.28 191 PHE A CA 1
ATOM 1540 C C . PHE A 1 191 ? -9.660 10.217 -11.936 1.00 39.28 191 PHE A C 1
ATOM 1542 O O . PHE A 1 191 ? -9.606 11.433 -12.140 1.00 39.28 191 PHE A O 1
ATOM 1549 N N . HIS A 1 192 ? -10.747 9.639 -11.433 1.00 38.12 192 HIS A N 1
ATOM 1550 C CA . HIS A 1 192 ? -11.835 10.429 -10.867 1.00 38.12 192 HIS A CA 1
ATOM 1551 C C . HIS A 1 192 ? -11.496 10.747 -9.423 1.00 38.12 192 HIS A C 1
ATOM 1553 O O . HIS A 1 192 ? -11.340 9.834 -8.606 1.00 38.12 192 HIS A O 1
ATOM 1559 N N . TYR A 1 193 ? -11.428 12.036 -9.107 1.00 44.03 193 TYR A N 1
ATOM 1560 C CA . TYR A 1 193 ? -11.512 12.486 -7.729 1.00 44.03 193 TYR A CA 1
ATOM 1561 C C . TYR A 1 193 ? -12.944 12.932 -7.443 1.00 44.03 193 TYR A C 1
ATOM 1563 O O . TYR A 1 193 ? -13.645 13.453 -8.313 1.00 44.03 193 TYR A O 1
ATOM 1571 N N . LYS A 1 194 ? -13.412 12.688 -6.224 1.00 42.56 194 LYS A N 1
ATOM 1572 C CA . LYS A 1 194 ? -14.680 13.239 -5.765 1.00 42.56 194 LYS A CA 1
ATOM 1573 C C . LYS A 1 194 ? -14.384 14.606 -5.171 1.00 42.56 194 LYS A C 1
ATOM 1575 O O . LYS A 1 194 ? -13.629 14.701 -4.206 1.00 42.56 194 LYS A O 1
ATOM 1580 N N . ASP A 1 195 ? -14.951 15.657 -5.746 1.00 49.94 195 ASP A N 1
ATOM 1581 C CA . ASP A 1 195 ? -14.846 16.978 -5.147 1.00 49.94 195 ASP A CA 1
ATOM 1582 C C . ASP A 1 195 ? -15.836 17.058 -3.985 1.00 49.94 195 ASP A C 1
ATOM 1584 O O . ASP A 1 195 ? -17.050 17.049 -4.183 1.00 49.94 195 ASP A O 1
ATOM 1588 N N . TYR A 1 196 ? -15.321 17.080 -2.758 1.00 50.12 196 TYR A N 1
ATOM 1589 C CA . TYR A 1 196 ? -16.145 17.081 -1.551 1.00 50.12 196 TYR A CA 1
ATOM 1590 C C . TYR A 1 196 ? -16.884 18.409 -1.323 1.00 50.12 196 TYR A C 1
ATOM 1592 O O . TYR A 1 196 ? -17.803 18.435 -0.509 1.00 50.12 196 TYR A O 1
ATOM 1600 N N . ARG A 1 197 ? -16.540 19.483 -2.053 1.00 53.84 197 ARG A N 1
ATOM 1601 C CA . ARG A 1 197 ? -17.285 20.756 -2.032 1.00 53.84 197 ARG A CA 1
ATOM 1602 C C . ARG A 1 197 ? -18.559 20.676 -2.875 1.00 53.84 197 ARG A C 1
ATOM 1604 O O . ARG A 1 197 ? -19.612 21.134 -2.451 1.00 53.84 197 ARG A O 1
ATOM 1611 N N . ASP A 1 198 ? -18.465 20.024 -4.033 1.00 66.19 198 ASP A N 1
ATOM 1612 C CA . ASP A 1 198 ? -19.547 19.941 -5.023 1.00 66.19 198 ASP A CA 1
ATOM 1613 C C . ASP A 1 198 ? -20.316 18.607 -4.959 1.00 66.19 198 ASP A C 1
ATOM 1615 O O . ASP A 1 198 ? -21.318 18.426 -5.650 1.00 66.19 198 ASP A O 1
ATOM 1619 N N . ASN A 1 199 ? -19.791 17.630 -4.211 1.00 55.91 199 ASN A N 1
ATOM 1620 C CA . ASN A 1 199 ? -20.185 16.213 -4.151 1.00 55.91 199 ASN A CA 1
ATOM 1621 C C . ASN A 1 199 ? -20.074 15.437 -5.492 1.00 55.91 199 ASN A C 1
ATOM 1623 O O . ASN A 1 199 ? -20.290 14.222 -5.527 1.00 55.91 199 ASN A O 1
ATOM 1627 N N . LYS A 1 200 ? -19.707 16.117 -6.587 1.00 47.94 200 LYS A N 1
ATOM 1628 C CA . LYS A 1 200 ? -19.552 15.586 -7.951 1.00 47.94 200 LYS A CA 1
ATOM 1629 C C . LYS A 1 200 ? -18.220 14.850 -8.127 1.00 47.94 200 LYS A C 1
ATOM 1631 O O . LYS A 1 200 ? -17.203 15.226 -7.545 1.00 47.94 200 LYS A O 1
ATOM 1636 N N . GLN A 1 201 ? -18.206 13.830 -8.984 1.00 42.34 201 GLN A N 1
ATOM 1637 C CA . GLN A 1 201 ? -16.953 13.312 -9.535 1.00 42.34 201 GLN A CA 1
ATOM 1638 C C . GLN A 1 201 ? -16.411 14.317 -10.559 1.00 42.34 201 GLN A C 1
ATOM 1640 O O . GLN A 1 201 ? -17.155 14.803 -11.412 1.00 42.34 201 GLN A O 1
ATOM 1645 N N . LYS A 1 202 ? -15.123 14.640 -10.450 1.00 45.88 202 LYS A N 1
ATOM 1646 C CA . LYS A 1 202 ? -14.382 15.479 -11.390 1.00 45.88 202 LYS A CA 1
ATOM 1647 C C . LYS A 1 202 ? -13.186 14.683 -11.910 1.00 45.88 202 LYS A C 1
ATOM 1649 O O . LYS A 1 202 ? -12.535 13.935 -11.176 1.00 45.88 202 LYS A O 1
ATOM 1654 N N . VAL A 1 203 ? -12.908 14.848 -13.196 1.00 40.72 203 VAL A N 1
ATOM 1655 C CA . VAL A 1 203 ? -11.738 14.270 -13.857 1.00 40.72 203 VAL A CA 1
ATOM 1656 C C . VAL A 1 203 ? -10.600 15.277 -13.760 1.00 40.72 203 VAL A C 1
ATOM 1658 O O . VAL A 1 203 ? -10.796 16.443 -14.094 1.00 40.72 203 VAL A O 1
ATOM 1661 N N . MET A 1 204 ? -9.417 14.842 -13.324 1.00 47.28 204 MET A N 1
ATOM 1662 C CA . MET A 1 204 ? -8.213 15.672 -13.382 1.00 47.28 204 MET A CA 1
ATOM 1663 C C . MET A 1 204 ? -7.161 14.990 -14.252 1.00 47.28 204 MET A C 1
ATOM 1665 O O . MET A 1 204 ? -6.712 13.893 -13.936 1.00 47.28 204 MET A O 1
ATOM 1669 N N . THR A 1 205 ? -6.779 15.655 -15.338 1.00 44.69 205 THR A N 1
ATOM 1670 C CA . THR A 1 205 ? -5.645 15.272 -16.183 1.00 44.69 205 THR A CA 1
ATOM 1671 C C . THR A 1 205 ? -4.335 15.643 -15.493 1.00 44.69 205 THR A C 1
ATOM 1673 O O . THR A 1 205 ? -4.226 16.727 -14.921 1.00 44.69 205 THR A O 1
ATOM 1676 N N . LEU A 1 206 ? -3.334 14.765 -15.571 1.00 52.09 206 LEU A N 1
ATOM 1677 C CA . LEU A 1 206 ? -1.950 15.059 -15.194 1.00 52.09 206 LEU A CA 1
ATOM 1678 C C . LEU A 1 206 ? -1.000 14.708 -16.332 1.00 52.09 206 LEU A C 1
ATOM 1680 O O . LEU A 1 206 ? -1.187 13.695 -17.007 1.00 52.09 206 LEU A O 1
ATOM 1684 N N . GLU A 1 207 ? 0.054 15.510 -16.457 1.00 52.44 207 GLU A N 1
ATOM 1685 C CA . GLU A 1 207 ? 1.193 15.194 -17.311 1.00 52.44 207 GLU A CA 1
ATOM 1686 C C . GLU A 1 207 ? 2.025 14.025 -16.783 1.00 52.44 207 GLU A C 1
ATOM 1688 O O . GLU A 1 207 ? 2.028 13.712 -15.588 1.00 52.44 207 GLU A O 1
ATOM 1693 N N . HIS A 1 208 ? 2.767 13.393 -17.691 1.00 41.81 208 HIS A N 1
ATOM 1694 C CA . HIS A 1 208 ? 3.534 12.178 -17.412 1.00 41.81 208 HIS A CA 1
ATOM 1695 C C . HIS A 1 208 ? 4.597 12.389 -16.325 1.00 41.81 208 HIS A C 1
ATOM 1697 O O . HIS A 1 208 ? 4.710 11.570 -15.412 1.00 41.81 208 HIS A O 1
ATOM 1703 N N . GLU A 1 209 ? 5.321 13.510 -16.355 1.00 48.78 209 GLU A N 1
ATOM 1704 C CA . GLU A 1 209 ? 6.310 13.854 -15.325 1.00 48.78 209 GLU A CA 1
ATOM 1705 C C . GLU A 1 209 ? 5.666 14.120 -13.962 1.00 48.78 209 GLU A C 1
ATOM 1707 O O . GLU A 1 209 ? 6.169 13.667 -12.936 1.00 48.78 209 GLU A O 1
ATOM 1712 N N . GLU A 1 210 ? 4.518 14.799 -13.939 1.00 54.59 210 GLU A N 1
ATOM 1713 C CA . GLU A 1 210 ? 3.797 15.113 -12.705 1.00 54.59 210 GLU A CA 1
ATOM 1714 C C . GLU A 1 210 ? 3.154 13.857 -12.095 1.00 54.59 210 GLU A C 1
ATOM 1716 O O . GLU A 1 210 ? 3.140 13.694 -10.872 1.00 54.59 210 GLU A O 1
ATOM 1721 N N . PHE A 1 211 ? 2.711 12.910 -12.930 1.00 52.66 211 PHE A N 1
ATOM 1722 C CA . PHE A 1 211 ? 2.340 11.566 -12.492 1.00 52.66 211 PHE A CA 1
ATOM 1723 C C . PHE A 1 211 ? 3.531 10.809 -11.889 1.00 52.66 211 PHE A C 1
ATOM 1725 O O . PHE A 1 211 ? 3.380 10.213 -10.821 1.00 52.66 211 PHE A O 1
ATOM 1732 N N . ILE A 1 212 ? 4.708 10.832 -12.530 1.00 51.00 212 ILE A N 1
ATOM 1733 C CA . ILE A 1 212 ? 5.922 10.176 -12.015 1.00 51.00 212 ILE A CA 1
ATOM 1734 C C . ILE A 1 212 ? 6.335 10.803 -10.677 1.00 51.00 212 ILE A C 1
ATOM 1736 O O . ILE A 1 212 ? 6.481 10.079 -9.688 1.00 51.00 212 ILE A O 1
ATOM 1740 N N . ARG A 1 213 ? 6.444 12.137 -10.612 1.00 68.62 213 ARG A N 1
ATOM 1741 C CA . ARG A 1 213 ? 6.801 12.887 -9.399 1.00 68.62 213 ARG A CA 1
ATOM 1742 C C . ARG A 1 213 ? 5.880 12.529 -8.242 1.00 68.62 213 ARG A C 1
ATOM 1744 O O . ARG A 1 213 ? 6.366 12.174 -7.170 1.00 68.62 213 ARG A O 1
ATOM 1751 N N . ARG A 1 214 ? 4.562 12.575 -8.469 1.00 60.81 214 ARG A N 1
ATOM 1752 C CA . ARG A 1 214 ? 3.555 12.177 -7.479 1.00 60.81 214 ARG A CA 1
ATOM 1753 C C . ARG A 1 214 ? 3.726 10.707 -7.093 1.00 60.81 214 ARG A C 1
ATOM 1755 O O . ARG A 1 214 ? 4.014 10.430 -5.936 1.00 60.81 214 ARG A O 1
ATOM 1762 N N . PHE A 1 215 ? 3.690 9.761 -8.039 1.00 54.72 215 PHE A N 1
ATOM 1763 C CA . PHE A 1 215 ? 3.849 8.320 -7.770 1.00 54.72 215 PHE A CA 1
ATOM 1764 C C . PHE A 1 215 ? 5.066 7.993 -6.880 1.00 54.72 215 PHE A C 1
ATOM 1766 O O . PHE A 1 215 ? 4.971 7.166 -5.967 1.00 54.72 215 PHE A O 1
ATOM 1773 N N . LEU A 1 216 ? 6.198 8.668 -7.099 1.00 60.75 216 LEU A N 1
ATOM 1774 C CA . LEU A 1 216 ? 7.434 8.462 -6.341 1.00 60.75 216 LEU A CA 1
ATOM 1775 C C . LEU A 1 216 ? 7.404 9.031 -4.908 1.00 60.75 216 LEU A C 1
ATOM 1777 O O . LEU A 1 216 ? 8.134 8.510 -4.062 1.00 60.75 216 LEU A O 1
ATOM 1781 N N . GLN A 1 217 ? 6.516 9.980 -4.576 1.00 58.31 217 GLN A N 1
ATOM 1782 C CA . GLN A 1 217 ? 6.231 10.381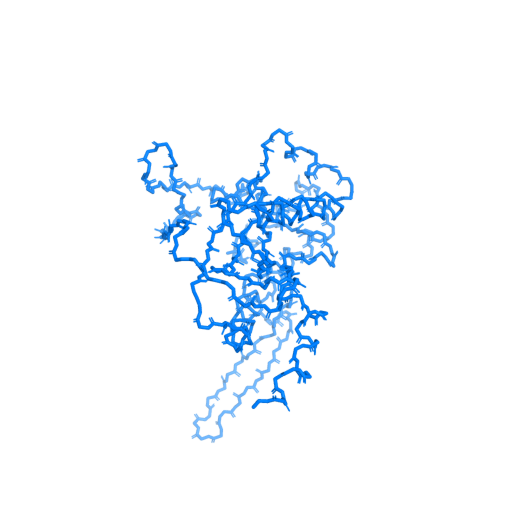 -3.181 1.00 58.31 217 GLN A CA 1
ATOM 1783 C C . GLN A 1 217 ? 5.577 9.251 -2.362 1.00 58.31 217 GLN A C 1
ATOM 1785 O O . GLN A 1 217 ? 5.504 9.315 -1.133 1.00 58.31 217 GLN A O 1
ATOM 1790 N N . HIS A 1 218 ? 5.100 8.195 -3.028 1.00 62.91 218 HIS A N 1
ATOM 1791 C CA . HIS A 1 218 ? 4.369 7.093 -2.403 1.00 62.91 218 HIS A CA 1
ATOM 1792 C C . HIS A 1 218 ? 5.185 5.795 -2.311 1.00 62.91 218 HIS A C 1
ATOM 1794 O O . HIS A 1 218 ? 4.721 4.802 -1.735 1.00 62.91 218 HIS A O 1
ATOM 1800 N N . VAL A 1 219 ? 6.433 5.808 -2.795 1.00 70.44 219 VAL A N 1
ATOM 1801 C CA . VAL A 1 219 ? 7.457 4.790 -2.513 1.00 70.44 219 VAL A CA 1
ATOM 1802 C C . VAL A 1 219 ? 7.852 4.901 -1.036 1.00 70.44 219 VAL A C 1
ATOM 1804 O O . VAL A 1 219 ? 8.737 5.657 -0.662 1.00 70.44 219 VAL A O 1
ATOM 1807 N N . VAL A 1 220 ? 7.155 4.158 -0.169 1.00 71.50 220 VAL A N 1
ATOM 1808 C CA . VAL A 1 220 ? 7.460 4.145 1.273 1.00 71.50 220 VAL A CA 1
ATOM 1809 C C . VAL A 1 220 ? 8.783 3.410 1.547 1.00 71.50 220 VAL A C 1
ATOM 1811 O O . VAL A 1 220 ? 9.086 2.458 0.815 1.00 71.50 220 VAL A O 1
ATOM 1814 N N . PRO A 1 221 ? 9.511 3.760 2.628 1.00 72.50 221 PRO A N 1
ATOM 1815 C CA . PRO A 1 221 ? 10.799 3.156 2.965 1.00 72.50 221 PRO A CA 1
ATOM 1816 C C . PRO A 1 221 ? 10.816 1.623 2.989 1.00 72.50 221 PRO A C 1
ATOM 1818 O O . PRO A 1 221 ? 9.802 0.946 3.242 1.00 72.50 221 PRO A O 1
ATOM 1821 N N . SER A 1 222 ? 12.009 1.063 2.774 1.00 69.62 222 SER A N 1
ATOM 1822 C CA . SER A 1 222 ? 12.231 -0.381 2.850 1.00 69.62 222 SER A CA 1
ATOM 1823 C C . SER A 1 222 ? 11.762 -0.969 4.193 1.00 69.62 222 SER A C 1
ATOM 1825 O O . SER A 1 222 ? 11.803 -0.327 5.244 1.00 69.62 222 SER A O 1
ATOM 1827 N N . GLY A 1 223 ? 11.212 -2.184 4.152 1.00 69.94 223 GLY A N 1
ATOM 1828 C CA . GLY A 1 223 ? 10.650 -2.873 5.322 1.00 69.94 223 GLY A CA 1
ATOM 1829 C C . GLY A 1 223 ? 9.379 -2.266 5.950 1.00 69.94 223 GLY A C 1
ATOM 1830 O O . GLY A 1 223 ? 8.813 -2.880 6.851 1.00 69.94 223 GLY A O 1
ATOM 1831 N N . PHE A 1 224 ? 8.876 -1.100 5.515 1.00 73.19 224 PHE A N 1
ATOM 1832 C CA . PHE A 1 224 ? 7.705 -0.482 6.160 1.00 73.19 224 PHE A CA 1
ATOM 1833 C C . PHE A 1 224 ? 6.393 -1.261 5.921 1.00 73.19 224 PHE A C 1
ATOM 1835 O O . PHE A 1 224 ? 5.956 -1.399 4.774 1.00 73.19 224 PHE A O 1
ATOM 1842 N N . MET A 1 225 ? 5.714 -1.704 6.984 1.00 75.75 225 MET A N 1
ATOM 1843 C CA . MET A 1 225 ? 4.393 -2.354 6.919 1.00 75.75 225 MET A CA 1
ATOM 1844 C C . MET A 1 225 ? 3.269 -1.324 6.675 1.00 75.75 225 MET A C 1
ATOM 1846 O O . MET A 1 225 ? 2.917 -0.571 7.584 1.00 75.75 225 MET A O 1
ATOM 1850 N N . ARG A 1 226 ? 2.692 -1.306 5.456 1.00 76.50 226 ARG A N 1
ATOM 1851 C CA . ARG A 1 226 ? 1.543 -0.440 5.081 1.00 76.50 226 ARG A CA 1
ATOM 1852 C C . ARG A 1 226 ? 0.187 -0.931 5.609 1.00 76.50 226 ARG A C 1
ATOM 1854 O O . ARG A 1 226 ? -0.727 -0.123 5.696 1.00 76.50 226 ARG A O 1
ATOM 1861 N N . ILE A 1 227 ? 0.046 -2.221 5.917 1.00 76.62 227 ILE A N 1
ATOM 1862 C CA . ILE A 1 227 ? -1.159 -2.812 6.521 1.00 76.62 227 ILE A CA 1
ATOM 1863 C C . ILE A 1 227 ? -0.784 -3.269 7.927 1.00 76.62 227 ILE A C 1
ATOM 1865 O O . ILE A 1 227 ? 0.273 -3.879 8.107 1.00 76.62 227 ILE A O 1
ATOM 1869 N N . ARG A 1 228 ? -1.633 -2.970 8.908 1.00 81.25 228 ARG A N 1
ATOM 1870 C CA . ARG A 1 228 ? -1.468 -3.343 10.315 1.00 81.25 228 ARG A CA 1
ATOM 1871 C C . ARG A 1 228 ? -2.798 -3.828 10.885 1.00 81.25 228 ARG A C 1
ATOM 1873 O O . ARG A 1 228 ? -3.859 -3.406 10.427 1.00 81.25 228 ARG A O 1
ATOM 1880 N N . TYR A 1 229 ? -2.727 -4.697 11.884 1.00 78.81 229 TYR A N 1
ATOM 1881 C CA . TYR A 1 229 ? -3.886 -5.244 12.586 1.00 78.81 229 TYR A CA 1
ATOM 1882 C C . TYR A 1 229 ? -3.821 -4.813 14.046 1.00 78.81 229 TYR A C 1
ATOM 1884 O O . TYR A 1 229 ? -2.727 -4.710 14.599 1.00 78.81 229 TYR A O 1
ATOM 1892 N N . TYR A 1 230 ? -4.976 -4.542 14.645 1.00 80.00 230 TYR A N 1
ATOM 1893 C CA . TYR A 1 230 ? -5.087 -4.062 16.018 1.00 80.00 230 TYR A CA 1
ATOM 1894 C C . TYR A 1 230 ? -6.323 -4.654 16.704 1.00 80.00 230 TYR A C 1
ATOM 1896 O O . TYR A 1 230 ? -7.286 -5.075 16.052 1.00 80.00 230 TYR A O 1
ATOM 1904 N N . GLY A 1 231 ? -6.299 -4.651 18.038 1.00 79.00 231 GLY A N 1
ATOM 1905 C CA . GLY A 1 231 ? -7.384 -5.188 18.856 1.00 79.00 231 GLY A CA 1
ATOM 1906 C C . GLY A 1 231 ? -7.541 -6.691 18.657 1.00 79.00 231 GLY A C 1
ATOM 1907 O O . GLY A 1 231 ? -6.551 -7.416 18.614 1.00 79.00 231 GLY A O 1
ATOM 1908 N N . ILE A 1 232 ? -8.777 -7.161 18.507 1.00 71.56 232 ILE A N 1
ATOM 1909 C CA . ILE A 1 232 ? -9.079 -8.596 18.357 1.00 71.56 232 ILE A CA 1
ATOM 1910 C C . ILE A 1 232 ? -8.557 -9.233 17.051 1.00 71.56 232 ILE A C 1
ATOM 1912 O O . ILE A 1 232 ? -8.593 -10.453 16.920 1.00 71.56 232 ILE A O 1
ATOM 1916 N N . LEU A 1 233 ? -8.073 -8.429 16.092 1.00 64.06 233 LEU A N 1
ATOM 1917 C CA . LEU A 1 233 ? -7.480 -8.898 14.828 1.00 64.06 233 LEU A CA 1
ATOM 1918 C C . LEU A 1 233 ? -5.940 -8.954 14.860 1.00 64.06 233 LEU A C 1
ATOM 1920 O O . LEU A 1 233 ? -5.321 -9.367 13.879 1.00 64.06 233 LEU A O 1
ATOM 1924 N N . ASP A 1 234 ? -5.315 -8.536 15.964 1.00 75.19 234 ASP A N 1
ATOM 1925 C CA . ASP A 1 234 ? -3.883 -8.729 16.211 1.00 75.19 234 ASP A CA 1
ATOM 1926 C C . ASP A 1 234 ? -3.565 -10.235 16.295 1.00 75.19 234 ASP A C 1
ATOM 1928 O O . ASP A 1 234 ? -4.305 -10.998 16.920 1.00 75.19 234 ASP A O 1
ATOM 1932 N N . CYS A 1 235 ? -2.463 -10.689 15.690 1.00 57.16 235 CYS A N 1
ATOM 1933 C CA . CYS A 1 235 ? -2.071 -12.101 15.718 1.00 57.16 235 CYS A CA 1
ATOM 1934 C C . CYS A 1 235 ? -1.802 -12.623 17.141 1.00 57.16 235 CYS A C 1
ATOM 1936 O O . CYS A 1 235 ? -2.067 -13.795 17.417 1.00 57.16 235 CYS A O 1
ATOM 1938 N N . ASN A 1 236 ? -1.352 -11.756 18.052 1.00 58.00 236 ASN A N 1
ATOM 1939 C CA . ASN A 1 236 ? -1.163 -12.091 19.464 1.00 58.00 236 ASN A CA 1
ATOM 1940 C C . ASN A 1 236 ? -2.504 -12.361 20.170 1.00 58.00 236 ASN A C 1
ATOM 1942 O O . ASN A 1 236 ? -2.577 -13.201 21.063 1.00 58.00 236 ASN A O 1
ATOM 1946 N N . PHE A 1 237 ? -3.579 -11.691 19.739 1.00 55.09 237 PHE A N 1
ATOM 1947 C CA . PHE A 1 237 ? -4.924 -11.891 20.278 1.00 55.09 237 PHE A CA 1
ATOM 1948 C C . PHE A 1 237 ? -5.635 -13.089 19.628 1.00 55.09 237 PHE A C 1
ATOM 1950 O O . PHE A 1 237 ? -6.248 -13.909 20.311 1.00 55.09 237 PHE A O 1
ATOM 1957 N N . TYR A 1 238 ? -5.508 -13.223 18.306 1.00 47.66 238 TYR A N 1
ATOM 1958 C CA . TYR A 1 238 ? -6.115 -14.291 17.506 1.00 47.66 238 TYR A CA 1
ATOM 1959 C C . TYR A 1 238 ? -5.691 -15.688 17.991 1.00 47.66 238 TYR A C 1
ATOM 1961 O O . TYR A 1 238 ? -6.535 -16.565 18.179 1.00 47.66 238 TYR A O 1
ATOM 1969 N N . ASN A 1 239 ? -4.396 -15.886 18.271 1.00 46.03 239 ASN A N 1
ATOM 1970 C CA . ASN A 1 239 ? -3.875 -17.167 18.761 1.00 46.03 239 ASN A CA 1
ATOM 1971 C C . ASN A 1 239 ? -4.478 -17.580 20.115 1.00 46.03 239 ASN A C 1
ATOM 1973 O O . ASN A 1 239 ? -4.752 -18.762 20.320 1.00 46.03 239 ASN A O 1
ATOM 1977 N N . HIS A 1 240 ? -4.750 -16.623 21.009 1.00 47.66 240 HIS A N 1
ATOM 1978 C CA . HIS A 1 240 ? -5.312 -16.899 22.335 1.00 47.66 240 HIS A CA 1
ATOM 1979 C C . HIS A 1 240 ? -6.716 -17.521 22.279 1.00 47.66 240 HIS A C 1
ATOM 1981 O O . HIS A 1 240 ? -7.078 -18.308 23.152 1.00 47.66 240 HIS A O 1
ATOM 1987 N N . ARG A 1 241 ? -7.511 -17.207 21.245 1.00 45.91 241 ARG A N 1
ATOM 1988 C CA . ARG A 1 241 ? -8.890 -17.708 21.122 1.00 45.91 241 ARG A CA 1
ATOM 1989 C C . ARG A 1 241 ? -9.026 -19.100 20.519 1.00 45.91 241 ARG A C 1
ATOM 1991 O O . ARG A 1 241 ? -10.058 -19.721 20.747 1.00 45.91 241 ARG A O 1
ATOM 1998 N N . ARG A 1 242 ? -7.994 -19.645 19.865 1.00 39.59 242 ARG A N 1
ATOM 1999 C CA . ARG A 1 242 ? -8.018 -21.046 19.395 1.00 39.59 242 ARG A CA 1
ATOM 2000 C C . ARG A 1 242 ? -8.040 -22.064 20.550 1.00 39.59 242 ARG A C 1
ATOM 2002 O O . ARG A 1 242 ? -8.402 -23.211 20.331 1.00 39.59 242 ARG A O 1
ATOM 2009 N N . LEU A 1 243 ? -7.690 -21.633 21.766 1.00 38.97 243 LEU A N 1
ATOM 2010 C CA . LEU A 1 243 ? -7.854 -22.402 23.007 1.00 38.97 243 LEU A CA 1
ATOM 2011 C C . LEU A 1 243 ? -9.277 -22.301 23.587 1.00 38.97 243 LEU A C 1
ATOM 2013 O O . LEU A 1 243 ? -9.747 -23.246 24.205 1.00 38.97 243 LEU A O 1
ATOM 2017 N N . LEU A 1 244 ? -9.970 -21.176 23.371 1.00 38.69 244 LEU A N 1
ATOM 2018 C CA . LEU A 1 244 ? -11.326 -20.935 23.884 1.00 38.69 244 LEU A CA 1
ATOM 2019 C C . LEU A 1 244 ? -12.421 -21.493 22.960 1.00 38.69 244 LEU A C 1
ATOM 2021 O O . LEU A 1 244 ? -13.491 -21.857 23.431 1.00 38.69 244 LEU A O 1
ATOM 2025 N N . SER A 1 245 ? -12.157 -21.624 21.657 1.00 36.84 245 SER A N 1
ATOM 2026 C CA . SER A 1 245 ? -13.072 -22.249 20.686 1.00 36.84 245 SER A CA 1
ATOM 2027 C C . SER A 1 245 ? -12.956 -23.785 20.630 1.00 36.84 245 SER A C 1
ATOM 2029 O O . SER A 1 245 ? -13.111 -24.369 19.559 1.00 36.84 245 SER A O 1
ATOM 2031 N N . LEU A 1 246 ? -12.586 -24.422 21.745 1.00 35.31 246 LEU A N 1
ATOM 2032 C CA . LEU A 1 246 ? -12.464 -25.881 21.909 1.00 35.31 246 LEU A CA 1
ATOM 2033 C C . LEU A 1 246 ? -13.083 -26.371 23.238 1.00 35.31 246 LEU A C 1
ATOM 2035 O O . LEU A 1 246 ? -12.794 -27.479 23.684 1.00 35.31 246 LEU A O 1
ATOM 2039 N N . GLN A 1 247 ? -13.915 -25.544 23.881 1.00 32.12 247 GLN A N 1
ATOM 2040 C CA . GLN A 1 247 ? -14.640 -25.862 25.123 1.00 32.12 247 GLN A CA 1
ATOM 2041 C C . GLN A 1 247 ? -16.125 -25.448 25.042 1.00 32.12 247 GLN A C 1
ATOM 2043 O O . GLN A 1 247 ? -16.693 -24.940 26.006 1.00 32.12 247 GLN A O 1
ATOM 2048 N N . GLY A 1 248 ? -16.733 -25.651 23.870 1.00 32.94 248 GLY A N 1
ATOM 2049 C CA . GLY A 1 248 ? -18.160 -25.476 23.585 1.00 32.94 248 GLY A CA 1
ATOM 2050 C C . GLY A 1 248 ? -18.564 -26.374 22.427 1.00 32.94 248 GLY A C 1
ATOM 2051 O O . GLY A 1 248 ? -17.790 -26.385 21.443 1.00 32.94 248 GLY A O 1
#

Secondary structure (DSSP, 8-state):
-HHHHHHHHHHHHHHS---HHHHHHHHHHHTTTSGGG-EEEEE-TTT--EEEEEPP---TT-HHHHHHHHHHHHHHHTTS--SS-EEEEEEEPPGGGHHHHHH-S-HHHHHHHHHHHHHHHHHHHTTSTTT-SSEEEEEEEEEEE-TTS-EEEEEEEEEEEEEE-TTT--EEE-------------SSS-EEEE-TTT-SEEEE---HHHHHHHHHTT-PPTT--SEEEEETTSHHHHHHHTTTTT--

pLDDT: mean 70.37, std 17.61, range [25.33, 94.38]

Foldseek 3Di:
DLVLCVVCVVVLPVVDDADPLLNVVNVQQVCAFHCVQPFDWDADPPPRDIDTGGHGSCDPLHPVNVVVVVVVVCVVCVVVDDPADKAKDKDKDDVVCLCVCQPPPPVLVVVVVVVVVVQVVVVVQCVDVVQHAAWKKWKWFWDQADLVLPRIIMIIIIITQWHARPVVRDIDGDDDDDDDDDADDDDANFGWDQDPVVSDTDTDHDDSSVVSVSSSSGSDDPPRDRIDIDHCRHPVNVVVCVVVVPPD

Sequence (248 aa):
VADVFNASGDAYIENHRLSCEQRKAIEDIRNCRTANLGGHTTHCPTCGIIDISYNSCRNRNCPKCGFQKKIKWLYHRKKDVLPITYYHVVFTLPEELNPLFLFHPNQKLMYQIFFQSVAKTIELLAKTDKYFCGKPGMIATLHTWGQILSFHPHIHCILTGGGLDTSNNTWTFKDEFLFPIKVQTENTVSFHYKDYRDNKQKVMTLEHEEFIRRFLQHVVPSGFMRIRYYGILDCNFYNHRRLLSLQG

Radius of gyration: 21.92 Å; chains: 1; bounding box: 44×54×61 Å